Protein AF-A0A9D4J958-F1 (afdb_monomer_lite)

pLDDT: mean 86.78, std 9.75, range [54.97, 98.0]

Organism: Dreissena polymorpha (NCBI:txid45954)

Structure (mmCIF, N/CA/C/O backbone):
data_AF-A0A9D4J958-F1
#
_entry.id   AF-A0A9D4J958-F1
#
loop_
_atom_site.group_PDB
_atom_site.id
_atom_site.type_symbol
_atom_site.label_atom_id
_atom_site.label_alt_id
_atom_site.label_comp_id
_atom_site.label_asym_id
_atom_site.label_entity_id
_atom_site.label_seq_id
_atom_site.pdbx_PDB_ins_code
_atom_site.Cartn_x
_atom_site.Cartn_y
_atom_site.Cartn_z
_atom_site.occupancy
_atom_site.B_iso_or_equiv
_atom_site.auth_seq_id
_atom_site.auth_comp_id
_atom_site.auth_asym_id
_atom_site.auth_atom_id
_atom_site.pdbx_PDB_model_num
ATOM 1 N N . MET A 1 1 ? -14.282 16.845 10.841 1.00 78.31 1 MET A N 1
ATOM 2 C CA . MET A 1 1 ? -14.667 15.423 10.810 1.00 78.31 1 MET A CA 1
ATOM 3 C C . MET A 1 1 ? -15.655 15.195 9.674 1.00 78.31 1 MET A C 1
ATOM 5 O O . MET A 1 1 ? -16.423 16.101 9.373 1.00 78.31 1 MET A O 1
ATOM 9 N N . LEU A 1 2 ? -15.599 14.035 9.018 1.00 83.69 2 LEU A N 1
ATOM 10 C CA . LEU A 1 2 ? -16.570 13.619 8.005 1.00 83.69 2 LEU A CA 1
ATOM 11 C C . LEU A 1 2 ? -17.223 12.325 8.487 1.00 83.69 2 LEU A C 1
ATOM 13 O O . LEU A 1 2 ? -16.515 11.356 8.750 1.00 83.69 2 LEU A O 1
ATOM 17 N N . LEU A 1 3 ? -18.546 12.331 8.585 1.00 79.94 3 LEU A N 1
ATOM 18 C CA . LEU A 1 3 ? -19.368 11.148 8.799 1.00 79.94 3 LEU A CA 1
ATOM 19 C C . LEU A 1 3 ? -20.077 10.833 7.489 1.00 79.94 3 LEU A C 1
ATOM 21 O O . LEU A 1 3 ? -20.600 11.735 6.832 1.00 79.94 3 LEU A O 1
ATOM 25 N N . ILE A 1 4 ? -20.059 9.560 7.115 1.00 82.81 4 ILE A N 1
ATOM 26 C CA . ILE A 1 4 ? -20.717 9.076 5.909 1.00 82.81 4 ILE A CA 1
ATOM 27 C C . ILE A 1 4 ? -21.801 8.107 6.364 1.00 82.81 4 ILE A C 1
ATOM 29 O O . ILE A 1 4 ? -21.485 7.012 6.828 1.00 82.81 4 ILE A O 1
ATOM 33 N N . ASP A 1 5 ? -23.058 8.520 6.233 1.00 81.56 5 ASP A N 1
ATOM 34 C CA . ASP A 1 5 ? -24.224 7.666 6.443 1.00 81.56 5 ASP A CA 1
ATOM 35 C C . ASP A 1 5 ? -24.958 7.476 5.107 1.00 81.56 5 ASP A C 1
ATOM 37 O O . ASP A 1 5 ? -25.853 8.245 4.752 1.00 81.56 5 ASP A O 1
ATOM 41 N N . PRO A 1 6 ? -24.578 6.454 4.328 1.00 78.00 6 PRO A N 1
ATOM 42 C CA . PRO A 1 6 ? -25.190 6.178 3.032 1.00 78.00 6 PRO A CA 1
ATOM 43 C C . PRO A 1 6 ? -26.670 5.762 3.102 1.00 78.00 6 PRO A C 1
ATOM 45 O O . PRO A 1 6 ? -27.285 5.610 2.050 1.00 78.00 6 PRO A O 1
ATOM 48 N N . GLN A 1 7 ? -27.251 5.566 4.294 1.00 78.62 7 GLN A N 1
ATOM 49 C CA . GLN A 1 7 ? -28.687 5.296 4.453 1.00 78.62 7 GLN A CA 1
ATOM 50 C C . GLN A 1 7 ? -29.522 6.578 4.570 1.00 78.62 7 GLN A C 1
ATOM 52 O O . GLN A 1 7 ? -30.748 6.525 4.451 1.00 78.62 7 GLN A O 1
ATOM 57 N N . ARG A 1 8 ? -28.881 7.732 4.785 1.00 77.00 8 ARG A N 1
ATOM 58 C CA . ARG A 1 8 ? -29.547 9.037 4.809 1.00 77.00 8 ARG A CA 1
ATOM 59 C C . ARG A 1 8 ? -29.882 9.515 3.390 1.00 77.00 8 ARG A C 1
ATOM 61 O O . ARG A 1 8 ? -29.246 9.091 2.423 1.00 77.00 8 ARG A O 1
ATOM 68 N N . PRO A 1 9 ? -30.858 10.427 3.229 1.00 74.44 9 PRO A N 1
ATOM 69 C CA . PRO A 1 9 ? -31.112 11.091 1.952 1.00 74.44 9 PRO A CA 1
ATOM 70 C C . PRO A 1 9 ? -29.842 11.731 1.376 1.00 74.44 9 PRO A C 1
ATOM 72 O O . PRO A 1 9 ? -28.996 12.202 2.128 1.00 74.44 9 PRO A O 1
ATOM 75 N N . ALA A 1 10 ? -29.717 11.825 0.046 1.00 70.50 10 ALA A N 1
ATOM 76 C CA . ALA A 1 10 ? -28.487 12.268 -0.635 1.00 70.50 10 ALA A CA 1
ATOM 77 C C . ALA A 1 10 ? -27.895 13.608 -0.135 1.00 70.50 10 ALA A C 1
ATOM 79 O O . ALA A 1 10 ? -26.683 13.806 -0.210 1.00 70.50 10 ALA A O 1
ATOM 80 N N . HIS A 1 11 ? -28.730 14.513 0.388 1.00 71.25 11 HIS A N 1
ATOM 81 C CA . HIS A 1 11 ? -28.313 15.803 0.951 1.00 71.25 11 HIS A CA 1
ATOM 82 C C . HIS A 1 11 ? -27.770 15.718 2.394 1.00 71.25 11 HIS A C 1
ATOM 84 O O . HIS A 1 11 ? -27.155 16.670 2.862 1.00 71.25 11 HIS A O 1
ATOM 90 N N . GLU A 1 12 ? -27.945 14.578 3.066 1.00 69.75 12 GLU A N 1
ATOM 91 C CA . GLU A 1 12 ? -27.517 14.277 4.442 1.00 69.75 12 GLU A CA 1
ATOM 92 C C . GLU A 1 12 ? -26.472 13.148 4.520 1.00 69.75 12 GLU A C 1
ATOM 94 O O . GLU A 1 12 ? -25.897 12.925 5.582 1.00 69.75 12 GLU A O 1
ATOM 99 N N . VAL A 1 13 ? -26.180 12.453 3.407 1.00 72.31 13 VAL A N 1
ATOM 100 C CA . VAL A 1 13 ? -25.224 11.321 3.366 1.00 72.31 13 VAL A CA 1
ATOM 101 C C . VAL A 1 13 ? -23.856 11.687 3.939 1.00 72.31 13 VAL A C 1
ATOM 103 O O . VAL A 1 13 ? -23.199 10.855 4.557 1.00 72.31 13 VAL A O 1
ATOM 106 N N . ASN A 1 14 ? -23.416 12.927 3.722 1.00 76.88 14 ASN A N 1
ATOM 107 C CA . ASN A 1 14 ? -22.132 13.426 4.192 1.00 76.88 14 ASN A CA 1
ATOM 108 C C . ASN A 1 14 ? -22.351 14.536 5.219 1.00 76.88 14 ASN A C 1
ATOM 110 O O . ASN A 1 14 ? -22.531 15.697 4.847 1.00 76.88 14 ASN A O 1
ATOM 114 N N . ALA A 1 15 ? -22.255 14.203 6.502 1.00 75.44 15 ALA A N 1
ATOM 115 C CA . ALA A 1 15 ? -22.226 15.206 7.555 1.00 75.44 15 ALA A CA 1
ATOM 116 C C . ALA A 1 15 ? -20.773 15.630 7.807 1.00 75.44 15 ALA A C 1
ATOM 118 O O . ALA A 1 15 ? -19.921 14.836 8.220 1.00 75.44 15 ALA A O 1
ATOM 119 N N . LYS A 1 16 ? -20.471 16.900 7.527 1.00 82.31 16 LYS A N 1
ATOM 120 C CA . LYS A 1 16 ? -19.208 17.532 7.916 1.00 82.31 16 LYS A CA 1
ATOM 121 C C . LYS A 1 16 ? -19.457 18.384 9.147 1.00 82.31 16 LYS A C 1
ATOM 123 O O . LYS A 1 16 ? -20.356 19.211 9.142 1.00 82.31 16 LYS A O 1
ATOM 128 N N . MET A 1 17 ? -18.611 18.218 10.148 1.00 83.06 17 MET A N 1
ATOM 129 C CA . MET A 1 17 ? -18.633 19.022 11.369 1.00 83.06 17 MET A CA 1
ATOM 130 C C . MET A 1 17 ? -17.217 19.278 11.847 1.00 83.06 17 MET A C 1
ATOM 132 O O . MET A 1 17 ? -16.276 18.583 11.428 1.00 83.06 17 MET A O 1
ATOM 136 N N . LYS A 1 18 ? -17.036 20.270 12.710 1.00 87.00 18 LYS A N 1
ATOM 137 C CA . LYS A 1 18 ? -15.742 20.453 13.360 1.00 87.00 18 LYS A CA 1
ATOM 138 C C . LYS A 1 18 ? -15.522 19.370 14.419 1.00 87.00 18 LYS A C 1
ATOM 140 O O . LYS A 1 18 ? -16.428 18.630 14.781 1.00 87.00 18 LYS A O 1
ATOM 145 N N . ILE A 1 19 ? -14.266 19.181 14.822 1.00 85.56 19 ILE A N 1
ATOM 146 C CA . ILE A 1 19 ? -13.925 18.134 15.797 1.00 85.56 19 ILE A CA 1
ATOM 147 C C . ILE A 1 19 ? -14.417 18.528 17.198 1.00 85.56 19 ILE A C 1
ATOM 149 O O . ILE A 1 19 ? -14.834 17.655 17.943 1.00 85.56 19 ILE A O 1
ATOM 153 N N . ASP A 1 20 ? -14.408 19.813 17.542 1.00 85.62 20 ASP A N 1
ATOM 154 C CA . ASP A 1 20 ? -14.936 20.343 18.807 1.00 85.62 20 ASP A CA 1
ATOM 155 C C . ASP A 1 20 ? -16.464 20.201 18.921 1.00 85.62 20 ASP A C 1
ATOM 157 O O . ASP A 1 20 ? -16.980 20.033 20.022 1.00 85.62 20 ASP A O 1
ATOM 161 N N . GLU A 1 21 ? -17.172 20.150 17.793 1.00 86.25 21 GLU A N 1
ATOM 162 C CA . GLU A 1 21 ? -18.626 19.929 17.681 1.00 86.25 21 GLU A CA 1
ATOM 163 C C . GLU A 1 21 ? -19.032 18.438 17.737 1.00 86.25 21 GLU A C 1
ATOM 165 O O . GLU A 1 21 ? -20.202 18.099 17.610 1.00 86.25 21 GLU A O 1
ATOM 170 N N . ILE A 1 22 ? -18.095 17.504 17.951 1.00 78.69 22 ILE A N 1
ATOM 171 C CA . ILE A 1 22 ? -18.376 16.051 17.945 1.00 78.69 22 ILE A CA 1
ATOM 172 C C . ILE A 1 22 ? -19.454 15.617 18.959 1.00 78.69 22 ILE A C 1
ATOM 174 O O . ILE A 1 22 ? -20.135 14.616 18.759 1.00 78.69 22 ILE A O 1
ATOM 178 N N . HIS A 1 23 ? -19.629 16.385 20.033 1.00 77.38 23 HIS A N 1
ATOM 179 C CA . HIS A 1 23 ? -20.631 16.149 21.069 1.00 77.38 23 HIS A CA 1
ATOM 180 C C . HIS A 1 23 ? -22.069 16.453 20.614 1.00 77.38 23 HIS A C 1
ATOM 182 O O . HIS A 1 23 ? -23.011 16.085 21.309 1.00 77.38 23 HIS A O 1
ATOM 188 N N . GLU A 1 24 ? -22.244 17.115 19.467 1.00 78.56 24 GLU A N 1
ATOM 189 C CA . GLU A 1 24 ? -23.548 17.459 18.890 1.00 78.56 24 GLU A CA 1
ATOM 190 C C . GLU A 1 24 ? -24.146 16.318 18.048 1.00 78.56 24 GLU A C 1
ATOM 192 O O . GLU A 1 24 ? -25.275 16.423 17.570 1.00 78.56 24 GLU A O 1
ATOM 197 N N . ILE A 1 25 ? -23.414 15.213 17.852 1.00 73.81 25 ILE A N 1
ATOM 198 C CA . ILE A 1 25 ? -23.913 14.067 17.086 1.00 73.81 25 ILE A CA 1
ATOM 199 C C . ILE A 1 25 ? -24.970 13.324 17.894 1.00 73.81 25 ILE A C 1
ATOM 201 O O . ILE A 1 25 ? -24.682 12.662 18.894 1.00 73.81 25 ILE A O 1
ATOM 205 N N . GLU A 1 26 ? -26.200 13.372 17.398 1.00 68.44 26 GLU A N 1
ATOM 20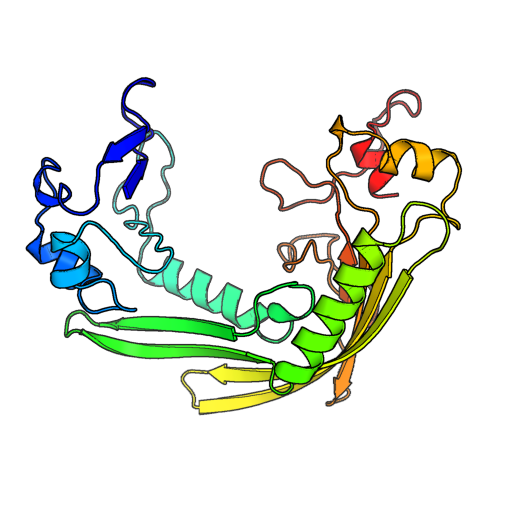6 C CA . GLU A 1 26 ? -27.327 12.664 17.987 1.00 68.44 26 GLU A CA 1
ATOM 207 C C . GLU A 1 26 ? -27.065 11.146 18.031 1.00 68.44 26 GLU A C 1
ATOM 209 O O . GLU A 1 26 ? -26.751 10.514 17.021 1.00 68.44 26 GLU A O 1
ATOM 214 N N . GLY A 1 27 ? -27.163 10.557 19.227 1.00 68.31 27 GLY A N 1
ATOM 215 C CA . GLY A 1 27 ? -26.921 9.129 19.456 1.00 68.31 27 GLY A CA 1
ATOM 216 C C . GLY A 1 27 ? -25.450 8.717 19.613 1.00 68.31 27 GLY A C 1
ATOM 217 O O . GLY A 1 27 ? -25.189 7.529 19.797 1.00 68.31 27 GLY A O 1
ATOM 218 N N . MET A 1 28 ? -24.493 9.652 19.577 1.00 68.56 28 MET A N 1
ATOM 219 C CA . MET A 1 28 ? -23.079 9.362 19.835 1.00 68.56 28 MET A CA 1
ATOM 220 C C . MET A 1 28 ? -22.691 9.765 21.262 1.00 68.56 28 MET A C 1
ATOM 222 O O . MET A 1 28 ? -22.586 10.946 21.585 1.00 68.56 28 MET A O 1
ATOM 226 N N . ASP A 1 29 ? -22.441 8.780 22.128 1.00 71.56 29 ASP A N 1
ATOM 227 C CA . ASP A 1 29 ? -21.905 9.040 23.465 1.00 71.56 29 ASP A CA 1
ATOM 228 C C . ASP A 1 29 ? -20.406 9.368 23.374 1.00 71.56 29 ASP A C 1
ATOM 230 O O . ASP A 1 29 ? -19.574 8.536 23.000 1.00 71.56 29 ASP A O 1
ATOM 234 N N . MET A 1 30 ? -20.038 10.595 23.744 1.00 69.88 30 MET A N 1
ATOM 235 C CA . MET A 1 30 ? -18.643 11.036 23.752 1.00 69.88 30 MET A CA 1
ATOM 236 C C . MET A 1 30 ? -17.745 10.215 24.673 1.00 69.88 30 MET A C 1
ATOM 238 O O . MET A 1 30 ? -16.546 10.108 24.411 1.00 69.88 30 MET A O 1
ATOM 242 N N . SER A 1 31 ? -18.291 9.617 25.729 1.00 69.81 31 SER A N 1
ATOM 243 C CA . SER A 1 31 ? -17.543 8.702 26.585 1.00 69.81 31 SER A CA 1
ATOM 244 C C . SER A 1 31 ? -17.209 7.396 25.858 1.00 69.81 31 SER A C 1
ATOM 246 O O . SER A 1 31 ? -16.088 6.907 25.994 1.00 69.81 31 SER A O 1
ATOM 248 N N . ASP A 1 32 ? -18.102 6.890 25.003 1.00 71.81 32 ASP A N 1
ATOM 249 C CA . ASP A 1 32 ? -17.850 5.721 24.157 1.00 71.81 32 ASP A CA 1
ATOM 250 C C . ASP A 1 32 ? -16.831 6.032 23.059 1.00 71.81 32 ASP A C 1
ATOM 252 O O . ASP A 1 32 ? -15.921 5.235 22.825 1.00 71.81 32 ASP A O 1
ATOM 256 N N . VAL A 1 33 ? -16.922 7.210 22.434 1.00 72.56 33 VAL A N 1
ATOM 257 C CA . VAL A 1 33 ? -15.934 7.681 21.450 1.00 72.56 33 VAL A CA 1
ATOM 258 C C . VAL A 1 33 ? -14.560 7.809 22.102 1.00 72.56 33 VAL A C 1
ATOM 260 O O . VAL A 1 33 ? -13.581 7.249 21.613 1.00 72.56 33 VAL A O 1
ATOM 263 N N . LEU A 1 34 ? -14.464 8.491 23.244 1.00 71.50 34 LEU A N 1
ATOM 264 C CA . LEU A 1 34 ? -13.198 8.643 23.959 1.00 71.50 34 LEU A CA 1
ATOM 265 C C . LEU A 1 34 ? -12.686 7.308 24.520 1.00 71.50 34 LEU A C 1
ATOM 267 O O . LEU A 1 34 ? -11.478 7.097 24.546 1.00 71.50 34 LEU A O 1
ATOM 271 N N . ARG A 1 35 ? -13.556 6.363 24.886 1.00 70.94 35 ARG A N 1
ATOM 272 C CA . ARG A 1 35 ? -13.143 4.995 25.239 1.00 70.94 35 ARG A CA 1
ATOM 273 C C . ARG A 1 35 ? -12.604 4.237 24.021 1.00 70.94 35 ARG A C 1
ATOM 275 O O . ARG A 1 35 ? -11.625 3.502 24.132 1.00 70.94 35 ARG A O 1
ATOM 282 N N . ALA A 1 36 ? -13.229 4.405 22.858 1.00 71.56 36 ALA A N 1
ATOM 283 C CA . ALA A 1 36 ? -12.875 3.690 21.636 1.00 71.56 36 ALA A CA 1
ATOM 284 C C . ALA A 1 36 ? -11.611 4.239 20.962 1.00 71.56 36 ALA A C 1
ATOM 286 O O . ALA A 1 36 ? -10.816 3.455 20.442 1.00 71.56 36 ALA A O 1
ATOM 287 N N . ILE A 1 37 ? -11.409 5.558 20.959 1.00 73.00 37 ILE A N 1
ATOM 288 C CA . ILE A 1 37 ? -10.329 6.227 20.212 1.00 73.00 37 ILE A CA 1
ATOM 289 C C . ILE A 1 37 ? -9.589 7.318 21.001 1.00 73.00 37 ILE A C 1
ATOM 291 O O . ILE A 1 37 ? -8.546 7.782 20.546 1.00 73.00 37 ILE A O 1
ATOM 295 N N . GLY A 1 38 ? -10.071 7.712 22.180 1.00 71.56 38 GLY A N 1
ATOM 296 C CA . GLY A 1 38 ? -9.448 8.747 23.008 1.00 71.56 38 GLY A CA 1
ATOM 297 C C . GLY A 1 38 ? -8.104 8.318 23.603 1.00 71.56 38 GLY A C 1
ATOM 298 O O . GLY A 1 38 ? -7.911 7.177 24.015 1.00 71.56 38 GLY A O 1
ATOM 299 N N . GLY A 1 39 ? -7.148 9.247 23.618 1.00 71.81 39 GLY A N 1
ATOM 300 C CA . GLY A 1 39 ? -5.768 9.026 24.056 1.00 71.81 39 GLY A CA 1
ATOM 301 C C . GLY A 1 39 ? -4.890 8.299 23.032 1.00 71.81 39 GLY A C 1
ATOM 302 O O . GLY A 1 39 ? -3.679 8.200 23.230 1.00 71.81 39 GLY A O 1
ATOM 303 N N . LYS A 1 40 ? -5.456 7.818 21.917 1.00 74.75 40 LYS A N 1
ATOM 304 C CA . LYS A 1 40 ? -4.724 7.019 20.927 1.00 74.75 40 LYS A CA 1
ATOM 305 C C . LYS A 1 40 ? -4.146 7.905 19.842 1.00 74.75 40 LYS A C 1
ATOM 307 O O . LYS A 1 40 ? -4.837 8.751 19.282 1.00 74.75 40 LYS A O 1
ATOM 312 N N . TYR A 1 41 ? -2.869 7.704 19.527 1.00 81.75 41 TYR A N 1
ATOM 313 C CA . TYR A 1 41 ? -2.175 8.407 18.438 1.00 81.75 41 TYR A CA 1
ATOM 314 C C . TYR A 1 41 ? -2.285 9.946 18.497 1.00 81.75 41 TYR A C 1
ATOM 316 O O . TYR A 1 41 ? -2.188 10.615 17.471 1.00 81.75 41 TYR A O 1
ATOM 324 N N . GLY A 1 42 ? -2.482 10.509 19.695 1.00 84.12 42 GLY A N 1
ATOM 325 C CA . GLY A 1 42 ? -2.663 11.948 19.911 1.00 84.12 42 GLY A CA 1
ATOM 326 C C . GLY A 1 42 ? -4.080 12.473 19.652 1.00 84.12 42 GLY A C 1
ATOM 327 O O . GLY A 1 42 ? -4.261 13.686 19.596 1.00 84.12 42 GLY A O 1
ATOM 328 N N . PHE A 1 43 ? -5.074 11.598 19.469 1.00 86.25 43 PHE A N 1
ATOM 329 C CA . PHE A 1 43 ? -6.485 11.977 19.487 1.00 86.25 43 PHE A CA 1
ATOM 330 C C . PHE A 1 43 ? -6.999 11.896 20.925 1.00 86.25 43 PHE A C 1
ATOM 332 O O . PHE A 1 43 ? -7.395 10.837 21.400 1.00 86.25 43 PHE A O 1
ATOM 339 N N . ASP A 1 44 ? -6.936 13.000 21.656 1.00 82.69 44 ASP A N 1
ATOM 340 C CA . ASP A 1 44 ? -7.322 13.092 23.062 1.00 82.69 44 ASP A CA 1
ATOM 341 C C . ASP A 1 44 ? -8.307 14.246 23.302 1.00 82.69 44 ASP A C 1
ATOM 343 O O . ASP A 1 44 ? -8.687 14.973 22.384 1.00 82.69 44 ASP A O 1
ATOM 347 N N . LYS A 1 45 ? -8.761 14.402 24.551 1.00 82.62 45 LYS A N 1
ATOM 348 C CA . LYS A 1 45 ? -9.693 15.471 24.930 1.00 82.62 45 LYS A CA 1
ATOM 349 C C . LYS A 1 45 ? -9.174 16.870 24.529 1.00 82.62 45 LYS A C 1
ATOM 351 O O . LYS A 1 45 ? -9.939 17.598 23.906 1.00 82.62 45 LYS A O 1
ATOM 356 N N . PRO A 1 46 ? -7.894 17.230 24.757 1.00 87.00 46 PRO A N 1
ATOM 357 C CA . PRO A 1 46 ? -7.325 18.469 24.226 1.00 87.00 46 PRO A CA 1
ATOM 358 C C . PRO A 1 46 ? -7.396 18.617 22.700 1.00 87.00 46 PRO A C 1
ATOM 360 O O . PRO A 1 46 ? -7.640 19.723 22.218 1.00 87.00 46 PRO A O 1
ATOM 363 N N . ALA A 1 47 ? -7.161 17.553 21.924 1.00 86.81 47 ALA A N 1
ATOM 364 C CA . ALA A 1 47 ? -7.299 17.596 20.465 1.00 86.81 47 ALA A CA 1
ATOM 365 C C . ALA A 1 47 ? -8.747 17.890 20.041 1.00 86.81 47 ALA A C 1
ATOM 367 O O . ALA A 1 47 ? -8.972 18.658 19.102 1.00 86.81 47 ALA A O 1
ATOM 368 N N . VAL A 1 48 ? -9.717 17.321 20.767 1.00 84.38 48 VAL A N 1
ATOM 369 C CA . VAL A 1 48 ? -11.148 17.577 20.565 1.00 84.38 48 VAL A CA 1
ATOM 370 C C . VAL A 1 48 ? -11.505 19.017 20.915 1.00 84.38 48 VAL A C 1
ATOM 372 O O . VAL A 1 48 ? -12.027 19.726 20.065 1.00 84.38 48 VAL A O 1
ATOM 375 N N . GLU A 1 49 ? -11.153 19.487 22.112 1.00 86.38 49 GLU A N 1
ATOM 376 C CA . GLU A 1 49 ? -11.453 20.850 22.581 1.00 86.38 49 GLU A CA 1
ATOM 377 C C . GLU A 1 49 ? -10.814 21.939 21.706 1.00 86.38 49 GLU A C 1
ATOM 379 O O . GLU A 1 49 ? -11.379 23.014 21.539 1.00 86.38 49 GLU A O 1
ATOM 384 N N . LYS A 1 50 ? -9.641 21.669 21.119 1.00 89.69 50 LYS A N 1
ATOM 385 C CA . LYS A 1 50 ? -8.977 22.581 20.169 1.00 89.69 50 LYS A CA 1
ATOM 386 C C . LYS A 1 50 ? -9.539 22.497 18.748 1.00 89.69 50 LYS A C 1
ATOM 388 O O . LYS A 1 50 ? -9.086 23.247 17.884 1.00 89.69 50 LYS A O 1
ATOM 393 N N . GLY A 1 51 ? -10.424 21.542 18.470 1.00 88.88 51 GLY A N 1
ATOM 394 C CA . GLY A 1 51 ? -10.943 21.281 17.132 1.00 88.88 51 GLY A CA 1
ATOM 395 C C . GLY A 1 51 ? -9.879 20.812 16.128 1.00 88.88 51 GLY A C 1
ATOM 396 O O . GLY A 1 51 ? -10.100 20.906 14.919 1.00 88.88 51 GLY A O 1
ATOM 397 N N . TYR A 1 52 ? -8.718 20.324 16.588 1.00 90.00 52 TYR A N 1
ATOM 398 C CA . TYR A 1 52 ? -7.569 20.021 15.730 1.00 90.00 52 TYR A CA 1
ATOM 399 C C . TYR A 1 52 ? -6.859 18.723 16.119 1.00 90.00 52 TYR A C 1
ATOM 401 O O . TYR A 1 52 ? -6.333 18.577 17.221 1.00 90.00 52 TYR A O 1
ATOM 409 N N . PHE A 1 53 ? -6.744 17.819 15.144 1.00 89.69 53 PHE A N 1
ATOM 410 C CA . PHE A 1 53 ? -5.999 16.569 15.251 1.00 89.69 53 PHE A CA 1
ATOM 411 C C . PHE A 1 53 ? -4.866 16.535 14.221 1.00 89.69 53 PHE A C 1
ATOM 413 O O . PHE A 1 53 ? -5.099 16.656 13.017 1.00 89.69 53 PHE A O 1
ATOM 420 N N . ARG A 1 54 ? -3.623 16.346 14.683 1.00 91.06 54 ARG A N 1
ATOM 421 C CA . ARG A 1 54 ? -2.434 16.281 13.817 1.00 91.06 54 ARG A CA 1
ATOM 422 C C . ARG A 1 54 ? -2.255 14.877 13.233 1.00 91.06 54 ARG A C 1
ATOM 424 O O . ARG A 1 54 ? -1.281 14.187 13.522 1.00 91.06 54 ARG A O 1
ATOM 431 N N . GLY A 1 55 ? -3.192 14.470 12.391 1.00 90.50 55 GLY A N 1
ATOM 432 C CA . GLY A 1 55 ? -3.154 13.173 11.736 1.00 90.50 55 GLY A CA 1
ATOM 433 C C . GLY A 1 55 ? -4.388 12.926 10.885 1.00 90.50 55 GLY A C 1
ATOM 434 O O . GLY A 1 55 ? -5.194 13.818 10.628 1.00 90.50 55 GLY A O 1
ATOM 435 N N . THR A 1 56 ? -4.539 11.685 10.446 1.00 90.56 56 THR A N 1
ATOM 436 C CA . THR A 1 56 ? -5.753 11.212 9.784 1.00 90.56 56 THR A CA 1
ATOM 437 C C . THR A 1 56 ? -6.163 9.919 10.453 1.00 90.56 56 THR A C 1
ATOM 439 O O . THR A 1 56 ? -5.342 9.021 10.620 1.00 90.56 56 THR A O 1
ATOM 442 N N . MET A 1 57 ? -7.423 9.845 10.858 1.00 88.31 57 MET A N 1
ATOM 443 C CA . MET A 1 57 ? -7.992 8.674 11.500 1.00 88.31 57 MET A CA 1
ATOM 444 C C . MET A 1 57 ? -9.254 8.283 10.752 1.00 88.31 57 MET A C 1
ATOM 446 O O . MET A 1 57 ? -10.080 9.135 10.427 1.00 88.31 57 MET A O 1
ATOM 450 N N . PHE A 1 58 ? -9.377 6.988 10.497 1.00 89.19 58 PHE A N 1
ATOM 451 C CA . PHE A 1 58 ? -10.593 6.387 9.989 1.00 89.19 58 PHE A CA 1
ATOM 452 C C . PHE A 1 58 ? -11.166 5.510 11.085 1.00 89.19 58 PHE A C 1
ATOM 454 O O . PHE A 1 58 ? -10.447 4.709 11.683 1.00 89.19 58 PHE A O 1
ATOM 461 N N . TRP A 1 59 ? -12.456 5.673 11.335 1.00 85.06 59 TRP A N 1
ATOM 462 C CA . TRP A 1 59 ? -13.188 4.826 12.250 1.00 85.06 59 TRP A CA 1
ATOM 463 C C . TRP A 1 59 ? -14.295 4.136 11.470 1.00 85.06 59 TRP A C 1
ATOM 465 O O . TRP A 1 59 ? -15.148 4.792 10.877 1.00 85.06 59 TRP A O 1
ATOM 475 N N . PHE A 1 60 ? -14.232 2.810 11.439 1.00 86.94 60 PHE A N 1
ATOM 476 C CA . PHE A 1 60 ? -15.206 1.966 10.765 1.00 86.94 60 PHE A CA 1
ATOM 477 C C . PHE A 1 60 ? -15.918 1.125 11.826 1.00 86.94 60 PHE A C 1
ATOM 479 O O . PHE A 1 60 ? -15.402 0.067 12.196 1.00 86.94 60 PHE A O 1
ATOM 486 N N . PRO A 1 61 ? -17.061 1.592 12.363 1.00 84.94 61 PRO A N 1
ATOM 487 C CA . PRO A 1 61 ? -17.908 0.759 13.204 1.00 84.94 61 PRO A CA 1
ATOM 488 C C . PRO A 1 61 ? -18.251 -0.536 12.465 1.00 84.94 61 PRO A C 1
ATOM 490 O O . PRO A 1 61 ? -18.672 -0.512 11.305 1.00 84.94 61 PRO A O 1
ATOM 493 N N . LEU A 1 62 ? -18.020 -1.673 13.119 1.00 88.31 62 LEU A N 1
ATOM 494 C CA . LEU A 1 62 ? -18.299 -2.970 12.517 1.00 88.31 62 LEU A CA 1
ATOM 495 C C . LEU A 1 62 ? -19.810 -3.147 12.378 1.00 88.31 62 LEU A C 1
ATOM 497 O O . LEU A 1 62 ? -20.574 -2.833 13.289 1.00 88.31 62 LEU A O 1
ATOM 501 N N . ARG A 1 63 ? -20.250 -3.658 11.227 1.00 88.06 63 ARG A N 1
ATOM 502 C CA . ARG A 1 63 ? -21.669 -3.924 10.996 1.00 88.06 63 ARG A CA 1
ATOM 503 C C . ARG A 1 63 ? -22.116 -5.103 11.860 1.00 88.06 63 ARG A C 1
ATOM 505 O O . ARG A 1 63 ? -21.656 -6.215 11.636 1.00 88.06 63 ARG A O 1
ATOM 512 N N . GLU A 1 64 ? -23.046 -4.873 12.781 1.00 87.19 64 GLU A N 1
ATOM 513 C CA . GLU A 1 64 ? -23.596 -5.925 13.655 1.00 87.19 64 GLU A CA 1
ATOM 514 C C . GLU A 1 64 ? -24.851 -6.601 13.083 1.00 87.19 64 GLU A C 1
ATOM 516 O O . GLU A 1 64 ? -25.180 -7.726 13.449 1.00 87.19 64 GLU A O 1
ATOM 521 N N . LYS A 1 65 ? -25.572 -5.913 12.189 1.00 88.00 65 LYS A N 1
ATOM 522 C CA . LYS A 1 65 ? -26.837 -6.369 11.593 1.00 88.00 65 LYS A CA 1
ATOM 523 C C . LYS A 1 65 ? -26.875 -6.038 10.107 1.00 88.00 65 LYS A C 1
ATOM 525 O O . LYS A 1 65 ? -26.275 -5.053 9.684 1.00 88.00 65 LYS A O 1
ATOM 530 N N . ALA A 1 66 ? -27.604 -6.834 9.331 1.00 89.62 66 ALA A N 1
ATOM 531 C CA . ALA A 1 66 ? -27.820 -6.575 7.912 1.00 89.62 66 ALA A CA 1
ATOM 532 C C . ALA A 1 66 ? -28.414 -5.175 7.671 1.00 89.62 66 ALA A C 1
ATOM 534 O O . ALA A 1 66 ? -29.167 -4.643 8.488 1.00 89.62 66 ALA A O 1
ATOM 535 N N . SER A 1 67 ? -28.069 -4.589 6.530 1.00 87.06 67 SER A N 1
ATOM 536 C CA . SER A 1 67 ? -28.549 -3.279 6.091 1.00 87.06 67 SER A CA 1
ATOM 537 C C . SER A 1 67 ? -28.917 -3.320 4.608 1.00 87.06 67 SER A C 1
ATOM 539 O O . SER A 1 67 ? -28.402 -4.189 3.905 1.00 87.06 67 SER A O 1
ATOM 541 N N . PRO A 1 68 ? -29.688 -2.348 4.082 1.00 88.94 68 PRO A N 1
ATOM 542 C CA . PRO A 1 68 ? -29.967 -2.258 2.644 1.00 88.94 68 PRO A CA 1
ATOM 543 C C . PRO A 1 68 ? -28.716 -2.178 1.752 1.00 88.94 68 PRO A C 1
ATOM 545 O O . PRO A 1 68 ? -28.791 -2.428 0.557 1.00 88.94 68 PRO A O 1
ATOM 548 N N . ILE A 1 69 ? -27.564 -1.813 2.325 1.00 86.19 69 ILE A N 1
ATOM 549 C CA . ILE A 1 69 ? -26.288 -1.671 1.610 1.00 86.19 69 ILE A CA 1
ATOM 550 C C . ILE A 1 69 ? -25.558 -3.009 1.501 1.00 86.19 69 ILE A C 1
ATOM 552 O O . ILE A 1 69 ? -24.846 -3.253 0.533 1.00 86.19 69 ILE A O 1
ATOM 556 N N . SER A 1 70 ? -25.671 -3.851 2.527 1.00 88.19 70 SER A N 1
ATOM 557 C CA . SER A 1 70 ? -25.025 -5.159 2.576 1.00 88.19 70 SER A CA 1
ATOM 558 C C . SER A 1 70 ? -25.564 -5.960 3.759 1.00 88.19 70 SER A C 1
ATOM 560 O O . SER A 1 70 ? -25.761 -5.431 4.863 1.00 88.19 70 SER A O 1
ATOM 562 N N . GLU A 1 71 ? -25.774 -7.248 3.502 1.00 91.44 71 GLU A N 1
ATOM 563 C CA . GLU A 1 71 ? -26.222 -8.249 4.472 1.00 91.44 71 GLU A CA 1
ATOM 564 C C . GLU A 1 71 ? -25.069 -8.785 5.339 1.00 91.44 71 GLU A C 1
ATOM 566 O O . GLU A 1 71 ? -25.301 -9.383 6.390 1.00 91.44 71 GLU A O 1
ATOM 571 N N . ASP A 1 72 ? -23.816 -8.523 4.948 1.00 90.25 72 ASP A N 1
ATOM 572 C CA . ASP A 1 72 ? -22.629 -9.012 5.646 1.00 90.25 72 ASP A CA 1
ATOM 573 C C . ASP A 1 72 ? -22.387 -8.263 6.957 1.00 90.25 72 ASP A C 1
ATOM 575 O O . ASP A 1 72 ? -21.985 -7.098 6.962 1.00 90.25 72 ASP A O 1
ATOM 579 N N . PHE A 1 73 ? -22.547 -8.945 8.085 1.00 90.50 73 PHE A N 1
ATOM 580 C CA . PHE A 1 73 ? -22.086 -8.463 9.389 1.00 90.50 73 PHE A CA 1
ATOM 581 C C . PHE A 1 73 ? -20.640 -8.906 9.670 1.00 90.50 73 PHE A C 1
ATOM 583 O O . PHE A 1 73 ? -20.152 -9.877 9.081 1.00 90.50 73 PHE A O 1
ATOM 590 N N . TYR A 1 74 ? -19.949 -8.197 10.561 1.00 91.31 74 TYR A N 1
ATOM 591 C CA . TYR A 1 74 ? -18.569 -8.465 10.966 1.00 91.31 74 TYR A CA 1
ATOM 592 C C . TYR A 1 74 ? -18.516 -8.949 12.410 1.00 91.31 74 TYR A C 1
ATOM 594 O O . TYR A 1 74 ? -18.795 -8.196 13.337 1.00 91.31 74 TYR A O 1
ATOM 602 N N . ASP A 1 75 ? -18.108 -10.202 12.588 1.00 90.50 75 ASP A N 1
ATOM 603 C CA . ASP A 1 75 ? -17.744 -10.752 13.888 1.00 90.50 75 ASP A CA 1
ATOM 604 C C . ASP A 1 75 ? -16.221 -10.703 14.101 1.00 90.50 75 ASP A C 1
ATOM 606 O O . ASP A 1 75 ? -15.441 -10.350 13.206 1.00 90.50 75 ASP A O 1
ATOM 610 N N . VAL A 1 76 ? -15.790 -11.074 15.309 1.00 90.44 76 VAL A N 1
ATOM 611 C CA . VAL A 1 76 ? -14.367 -11.142 15.672 1.00 90.44 76 VAL A CA 1
ATOM 612 C C . VAL A 1 76 ? -13.596 -12.051 14.710 1.00 90.44 76 VAL A C 1
ATOM 614 O O . VAL A 1 76 ? -12.510 -11.686 14.269 1.00 90.44 76 VAL A O 1
ATOM 617 N N . GLY A 1 77 ? -14.175 -13.188 14.313 1.00 93.12 77 GLY A N 1
ATOM 618 C CA . GLY A 1 77 ? -13.530 -14.146 13.418 1.00 93.12 77 GLY A CA 1
ATOM 619 C C . GLY A 1 77 ? -13.280 -13.589 12.013 1.00 93.12 77 GLY A C 1
ATOM 620 O O . GLY A 1 77 ? -12.223 -13.829 11.432 1.00 93.12 77 GLY A O 1
ATOM 621 N N . LYS A 1 78 ? -14.209 -12.807 11.450 1.00 93.19 78 LYS A N 1
ATOM 622 C CA . LYS A 1 78 ? -14.029 -12.120 10.161 1.00 93.19 78 LYS A CA 1
ATOM 623 C C . LYS A 1 78 ? -12.929 -11.063 10.239 1.00 93.19 78 LYS A C 1
ATOM 625 O O . LYS A 1 78 ? -12.122 -10.970 9.316 1.00 93.19 78 LYS A O 1
ATOM 630 N N . VAL A 1 79 ? -12.854 -10.301 11.331 1.00 93.25 79 VAL A N 1
ATOM 631 C CA . VAL A 1 79 ? -11.771 -9.322 11.536 1.00 93.25 79 VAL A CA 1
ATOM 632 C C . VAL A 1 79 ? -10.419 -10.023 11.689 1.00 93.25 79 VAL A C 1
ATOM 634 O O . VAL A 1 79 ? -9.440 -9.612 11.072 1.00 93.25 79 VAL A O 1
ATOM 637 N N . GLU A 1 80 ? -10.362 -11.129 12.430 1.00 92.88 80 GLU A N 1
ATOM 638 C CA . GLU A 1 80 ? -9.143 -11.933 12.570 1.00 92.88 80 GLU A CA 1
ATOM 639 C C . GLU A 1 80 ? -8.695 -12.540 11.234 1.00 92.88 80 GLU A C 1
ATOM 641 O O . GLU A 1 80 ? -7.500 -12.554 10.936 1.00 92.88 80 GLU A O 1
ATOM 646 N N . LYS A 1 81 ? -9.634 -12.950 10.371 1.00 93.19 81 LYS A N 1
ATOM 647 C CA . LYS A 1 81 ? -9.320 -13.349 8.989 1.00 93.19 81 LYS A CA 1
ATOM 648 C C . LYS A 1 81 ? -8.712 -12.201 8.187 1.00 93.19 81 LYS A C 1
ATOM 650 O O . LYS A 1 81 ? -7.702 -12.421 7.528 1.00 93.19 81 LYS A O 1
ATOM 655 N N . LEU A 1 82 ? -9.260 -10.983 8.275 1.00 92.88 82 LEU A N 1
ATOM 656 C CA . LEU A 1 82 ? -8.669 -9.806 7.619 1.00 92.88 82 LEU A CA 1
ATOM 657 C C . LEU A 1 82 ? -7.241 -9.536 8.111 1.00 92.88 82 LEU A C 1
ATOM 659 O O . LEU A 1 82 ? -6.352 -9.249 7.309 1.00 92.88 82 LEU A O 1
ATOM 663 N N . PHE A 1 83 ? -7.003 -9.666 9.418 1.00 93.81 83 PHE A N 1
ATOM 664 C CA . PHE A 1 83 ? -5.670 -9.524 10.003 1.00 93.81 83 PHE A CA 1
ATOM 665 C C . PHE A 1 83 ? -4.715 -10.604 9.489 1.00 93.81 83 PHE A C 1
ATOM 667 O O . PHE A 1 83 ? -3.570 -10.296 9.152 1.00 93.81 83 PHE A O 1
ATOM 674 N N . GLY A 1 84 ? -5.189 -11.846 9.372 1.00 92.31 84 GLY A N 1
ATOM 675 C CA . GLY A 1 84 ? -4.444 -12.954 8.779 1.00 92.31 84 GLY A CA 1
ATOM 676 C C . GLY A 1 84 ? -4.086 -12.697 7.316 1.00 92.31 84 GLY A C 1
ATOM 677 O O . GLY A 1 84 ? -2.922 -12.830 6.943 1.00 92.31 84 GLY A O 1
ATOM 678 N N . SER A 1 85 ? -5.048 -12.250 6.503 1.00 90.75 85 SER A N 1
ATOM 679 C CA . SER A 1 85 ? -4.817 -11.885 5.100 1.00 90.75 85 SER A CA 1
ATOM 680 C C . SER A 1 85 ? -3.766 -10.783 4.971 1.00 90.75 85 SER A C 1
ATOM 682 O O . SER A 1 85 ? -2.807 -10.950 4.221 1.00 90.75 85 SER A O 1
ATOM 684 N N . LEU A 1 86 ? -3.872 -9.703 5.754 1.00 91.50 86 LEU A N 1
ATOM 685 C CA . LEU A 1 86 ? -2.875 -8.628 5.758 1.00 91.50 86 LEU A CA 1
ATOM 686 C C . LEU A 1 86 ? -1.488 -9.133 6.187 1.00 91.50 86 LEU A C 1
ATOM 688 O O . LEU A 1 86 ? -0.480 -8.793 5.570 1.00 91.50 86 LEU A O 1
ATOM 692 N N . SER A 1 87 ? -1.442 -9.979 7.217 1.00 91.88 87 SER A N 1
ATOM 693 C CA . SER A 1 87 ? -0.202 -10.576 7.723 1.00 91.88 87 SER A CA 1
ATOM 694 C C . SER A 1 87 ? 0.427 -11.559 6.738 1.00 91.88 87 SER A C 1
ATOM 696 O O . SER A 1 87 ? 1.633 -11.756 6.768 1.00 91.88 87 SER A O 1
ATOM 698 N N . SER A 1 88 ? -0.346 -12.162 5.834 1.00 89.81 88 SER A N 1
ATOM 699 C CA . SER A 1 88 ? 0.204 -13.039 4.794 1.00 89.81 88 SER A CA 1
ATOM 700 C C . SER A 1 88 ? 0.958 -12.277 3.693 1.00 89.81 88 SER A C 1
ATOM 702 O O . SER A 1 88 ? 1.814 -12.856 3.025 1.00 89.81 88 SER A O 1
ATOM 704 N N . GLU A 1 89 ? 0.693 -10.974 3.539 1.00 89.69 89 GLU A N 1
ATOM 705 C CA . GLU A 1 89 ? 1.358 -10.085 2.571 1.00 89.69 89 GLU A CA 1
ATOM 706 C C . GLU A 1 89 ? 2.455 -9.209 3.203 1.00 89.69 89 GLU A C 1
ATOM 708 O O . GLU A 1 89 ? 3.098 -8.410 2.517 1.00 89.69 89 GLU A O 1
ATOM 713 N N . SER A 1 90 ? 2.692 -9.327 4.514 1.00 90.75 90 SER A N 1
ATOM 714 C CA . SER A 1 90 ? 3.551 -8.411 5.278 1.00 90.75 90 SER A CA 1
ATOM 715 C C . SER A 1 90 ? 4.971 -8.284 4.726 1.00 90.75 90 SER A C 1
ATOM 717 O O . SER A 1 90 ? 5.546 -7.196 4.747 1.00 90.75 90 SER A O 1
ATOM 719 N N . SER A 1 91 ? 5.510 -9.368 4.169 1.00 90.31 91 SER A N 1
ATOM 720 C CA . SER A 1 91 ? 6.879 -9.422 3.642 1.00 90.31 91 SER A CA 1
ATOM 721 C C . SER A 1 91 ? 7.123 -8.549 2.411 1.00 90.31 91 SER A C 1
ATOM 723 O O . SER A 1 91 ? 8.273 -8.223 2.112 1.00 90.31 91 SER A O 1
ATOM 725 N N . SER A 1 92 ? 6.060 -8.145 1.709 1.00 92.62 92 SER A N 1
ATOM 726 C CA . SER A 1 92 ? 6.148 -7.411 0.443 1.00 92.62 92 SER A CA 1
ATOM 727 C C . SER A 1 92 ? 5.299 -6.135 0.393 1.00 92.62 92 SER A C 1
ATOM 729 O O . SER A 1 92 ? 5.526 -5.284 -0.469 1.00 92.62 92 SER A O 1
ATOM 731 N N . ILE A 1 93 ? 4.379 -5.933 1.344 1.00 94.31 93 ILE A N 1
ATOM 732 C CA . ILE A 1 93 ? 3.383 -4.848 1.316 1.00 94.31 93 ILE A CA 1
ATOM 733 C C . ILE A 1 93 ? 3.969 -3.428 1.222 1.00 94.31 93 ILE A C 1
ATOM 735 O O . ILE A 1 93 ? 3.327 -2.532 0.681 1.00 94.31 93 ILE A O 1
ATOM 739 N N . LEU A 1 94 ? 5.187 -3.201 1.730 1.00 96.69 94 LEU A N 1
ATOM 740 C CA . LEU A 1 94 ? 5.837 -1.882 1.724 1.00 96.69 94 LEU A CA 1
ATOM 741 C C . LEU A 1 94 ? 6.730 -1.619 0.499 1.00 96.69 94 LEU A C 1
ATOM 743 O O . LEU A 1 94 ? 7.163 -0.477 0.316 1.00 96.69 94 LEU A O 1
ATOM 747 N N . ILE A 1 95 ? 7.015 -2.636 -0.325 1.00 96.50 95 ILE A N 1
ATOM 748 C CA . ILE A 1 95 ? 8.063 -2.594 -1.363 1.00 96.50 95 ILE A CA 1
ATOM 749 C C . ILE A 1 95 ? 7.825 -1.456 -2.364 1.00 96.50 95 ILE A C 1
ATOM 751 O O . ILE A 1 95 ? 8.709 -0.624 -2.590 1.00 96.50 95 ILE A O 1
ATOM 755 N N . PHE A 1 96 ? 6.622 -1.391 -2.940 1.00 96.44 96 PHE A N 1
ATOM 756 C CA . PHE A 1 96 ? 6.298 -0.448 -4.018 1.00 96.44 96 PHE A CA 1
ATOM 757 C C . PHE A 1 96 ? 5.585 0.824 -3.551 1.00 96.44 96 PHE A C 1
ATOM 759 O O . PHE A 1 96 ? 5.387 1.752 -4.346 1.00 96.44 96 PHE A O 1
ATOM 766 N N . LEU A 1 97 ? 5.255 0.911 -2.260 1.00 94.88 97 LEU A N 1
ATOM 767 C CA . LEU A 1 97 ? 4.714 2.126 -1.664 1.00 94.88 97 LEU A CA 1
ATOM 768 C C . LEU A 1 97 ? 5.748 3.248 -1.730 1.00 94.88 97 LEU A C 1
ATOM 770 O O . LEU A 1 97 ? 6.952 3.024 -1.663 1.00 94.88 97 LEU A O 1
ATOM 774 N N . LYS A 1 98 ? 5.287 4.485 -1.890 1.00 89.69 98 LYS A N 1
ATOM 775 C CA . LYS A 1 98 ? 6.177 5.617 -2.182 1.00 89.69 98 LYS A CA 1
ATOM 776 C C . LYS A 1 98 ? 6.484 6.496 -0.974 1.00 89.69 98 LYS A C 1
ATOM 778 O O . LYS A 1 98 ? 7.503 7.177 -0.958 1.00 89.69 98 LYS A O 1
ATOM 783 N N . SER A 1 99 ? 5.638 6.452 0.048 1.00 91.69 99 SER A N 1
ATOM 784 C CA . SER A 1 99 ? 5.775 7.297 1.243 1.00 91.69 99 SER A CA 1
ATOM 785 C C . SER A 1 99 ? 5.708 6.498 2.538 1.00 91.69 99 SER A C 1
ATOM 787 O O . SER A 1 99 ? 6.354 6.869 3.513 1.00 91.69 99 SER A O 1
ATOM 789 N N . LEU A 1 100 ? 4.980 5.378 2.548 1.00 94.44 100 LEU A N 1
ATOM 790 C CA . LEU A 1 100 ? 4.887 4.513 3.718 1.00 94.44 100 LEU A CA 1
ATOM 791 C C . LEU A 1 100 ? 6.189 3.729 3.921 1.00 94.44 100 LEU A C 1
ATOM 793 O O . LEU A 1 100 ? 6.811 3.245 2.971 1.00 94.44 100 LEU A O 1
ATOM 797 N N . VAL A 1 101 ? 6.606 3.659 5.183 1.00 96.06 101 VAL A N 1
ATOM 798 C CA . VAL A 1 101 ? 7.857 3.026 5.637 1.00 96.06 101 VAL A CA 1
ATOM 799 C C . VAL A 1 101 ? 7.639 2.081 6.816 1.00 96.06 101 VAL A C 1
ATOM 801 O O . VAL A 1 101 ? 8.508 1.267 7.117 1.00 96.06 101 VAL A O 1
ATOM 804 N N . ARG A 1 102 ? 6.481 2.180 7.478 1.00 96.25 102 ARG A N 1
ATOM 805 C CA . ARG A 1 102 ? 6.087 1.363 8.624 1.00 96.25 102 ARG A CA 1
ATOM 806 C C . ARG A 1 102 ? 4.584 1.096 8.568 1.00 96.25 102 ARG A C 1
ATOM 808 O O . ARG A 1 102 ? 3.825 1.975 8.162 1.00 96.25 102 ARG A O 1
ATOM 815 N N . LEU A 1 103 ? 4.182 -0.097 8.988 1.00 95.75 103 LEU A N 1
ATOM 816 C CA . LEU A 1 103 ? 2.799 -0.552 9.121 1.00 95.75 103 LEU A CA 1
ATOM 817 C C . LEU A 1 103 ? 2.681 -1.323 10.434 1.00 95.75 103 LEU A C 1
ATOM 819 O O . LEU A 1 103 ? 3.422 -2.280 10.649 1.00 95.75 103 LEU A O 1
ATOM 823 N N . HIS A 1 104 ? 1.774 -0.904 11.311 1.00 94.44 104 HIS A N 1
ATOM 824 C CA . HIS A 1 104 ? 1.524 -1.564 12.590 1.00 94.44 104 HIS A CA 1
ATOM 825 C C . HIS A 1 104 ? 0.063 -2.014 12.646 1.00 94.44 104 HIS A C 1
ATOM 827 O O . HIS A 1 104 ? -0.835 -1.239 12.320 1.00 94.44 104 HIS A O 1
ATOM 833 N N . LEU A 1 105 ? -0.157 -3.244 13.094 1.00 94.56 105 LEU A N 1
ATOM 834 C CA . LEU A 1 105 ? -1.461 -3.831 13.348 1.00 94.56 105 LEU A CA 1
ATOM 835 C C . LEU A 1 105 ? -1.539 -4.225 14.820 1.00 94.56 105 LEU A C 1
ATOM 837 O O . LEU A 1 105 ? -0.713 -4.997 15.315 1.00 94.56 105 LEU A O 1
ATOM 841 N N . LEU A 1 106 ? -2.538 -3.682 15.505 1.00 90.69 106 LEU A N 1
ATOM 842 C CA . LEU A 1 106 ? -2.763 -3.882 16.930 1.00 90.69 106 LEU A CA 1
ATOM 843 C C . LEU A 1 106 ? -4.196 -4.368 17.150 1.00 90.69 106 LEU A C 1
ATOM 845 O O . LEU A 1 106 ? -5.110 -3.996 16.412 1.00 90.69 106 LEU A O 1
ATOM 849 N N . LYS A 1 107 ? -4.383 -5.166 18.196 1.00 89.44 107 LYS A N 1
ATOM 850 C CA . LYS A 1 107 ? -5.680 -5.549 18.751 1.00 89.44 107 LYS A CA 1
ATOM 851 C C . LYS A 1 107 ? -5.790 -4.910 20.128 1.00 89.44 107 LYS A C 1
ATOM 853 O O . LYS A 1 107 ? -4.802 -4.816 20.844 1.00 89.44 107 LYS A O 1
ATOM 858 N N . MET A 1 108 ? -6.974 -4.442 20.501 1.00 85.88 108 MET A N 1
ATOM 859 C CA . MET A 1 108 ? -7.194 -3.868 21.826 1.00 85.88 108 MET A CA 1
ATOM 860 C C . MET A 1 108 ? -8.282 -4.643 22.555 1.00 85.88 108 MET A C 1
ATOM 862 O O . MET A 1 108 ? -9.325 -4.945 21.975 1.00 85.88 108 MET A O 1
ATOM 866 N N . SER A 1 109 ? -8.035 -4.965 23.823 1.00 82.81 109 SER A N 1
ATOM 867 C CA . SER A 1 109 ? -9.038 -5.572 24.695 1.00 82.81 109 SER A CA 1
ATOM 868 C C . SER A 1 109 ? -10.012 -4.526 25.248 1.00 82.81 109 SER A C 1
ATOM 870 O O . SER A 1 109 ? -9.729 -3.329 25.280 1.00 82.81 109 SER A O 1
ATOM 872 N N . LEU A 1 110 ? -11.146 -4.984 25.783 1.00 78.19 110 LEU A N 1
ATOM 873 C CA . LEU A 1 110 ? -12.106 -4.118 26.483 1.00 78.19 110 LEU A CA 1
ATOM 874 C C . LEU A 1 110 ? -11.515 -3.449 27.735 1.00 78.19 110 LEU A C 1
ATOM 876 O O . LEU A 1 110 ? -11.985 -2.392 28.143 1.00 78.19 110 LEU A O 1
ATOM 880 N N . SER A 1 111 ? -10.473 -4.039 28.328 1.00 78.62 111 SER A N 1
ATOM 881 C CA . SER A 1 111 ? -9.734 -3.450 29.450 1.00 78.62 111 SER A CA 1
ATOM 882 C C . SER A 1 111 ? -8.745 -2.358 29.021 1.00 78.62 111 SER A C 1
ATOM 884 O O . SER A 1 111 ? -8.042 -1.821 29.871 1.00 78.62 111 SER A O 1
ATOM 886 N N . GLY A 1 112 ? -8.661 -2.049 27.722 1.00 76.25 112 GLY A N 1
ATOM 887 C CA . GLY A 1 112 ? -7.747 -1.052 27.164 1.00 76.25 112 GLY A CA 1
ATOM 888 C C . GLY A 1 112 ? -6.324 -1.560 26.928 1.00 76.25 112 GLY A C 1
ATOM 889 O O . GLY A 1 112 ? -5.454 -0.768 26.575 1.00 76.25 112 GLY A O 1
ATOM 890 N N . ASN A 1 113 ? -6.066 -2.862 27.093 1.00 82.19 113 ASN A N 1
ATOM 891 C CA . ASN A 1 113 ? -4.739 -3.420 26.844 1.00 82.19 113 ASN A CA 1
ATOM 892 C C . ASN A 1 113 ? -4.501 -3.550 25.339 1.00 82.19 113 A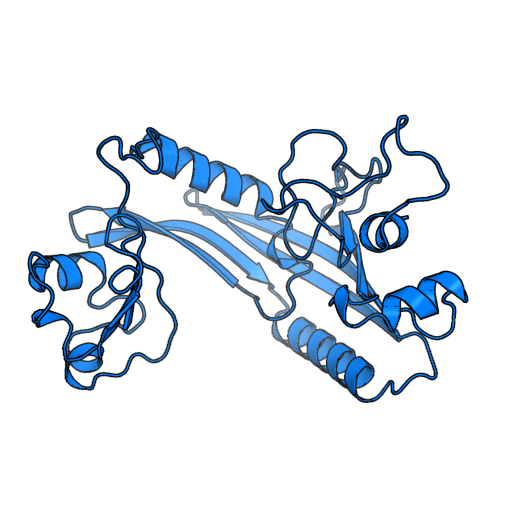SN A C 1
ATOM 894 O O . ASN A 1 113 ? -5.323 -4.125 24.622 1.00 82.19 113 ASN A O 1
ATOM 898 N N . GLU A 1 114 ? -3.359 -3.045 24.880 1.00 85.56 114 GLU A N 1
ATOM 899 C CA . GLU A 1 114 ? -2.907 -3.190 23.500 1.00 85.56 114 GLU A CA 1
ATOM 900 C C . GLU A 1 114 ? -2.113 -4.482 23.324 1.00 85.56 114 GLU A C 1
ATOM 902 O O . GLU A 1 114 ? -1.108 -4.724 23.990 1.00 85.56 114 GLU A O 1
ATOM 907 N N . GLU A 1 115 ? -2.559 -5.299 22.382 1.00 88.62 115 GLU A N 1
ATOM 908 C CA . GLU A 1 115 ? -1.883 -6.493 21.914 1.00 88.62 115 GLU A CA 1
ATOM 909 C C . GLU A 1 115 ? -1.311 -6.233 20.519 1.00 88.62 115 GLU A C 1
ATOM 911 O O . GLU A 1 115 ? -1.995 -5.793 19.590 1.00 88.62 115 GLU A O 1
ATOM 916 N N . HIS A 1 116 ? -0.026 -6.519 20.361 1.00 89.94 116 HIS A N 1
ATOM 917 C CA . HIS A 1 116 ? 0.652 -6.399 19.084 1.00 89.94 116 HIS A CA 1
ATOM 918 C C . HIS A 1 116 ? 0.374 -7.616 18.197 1.00 89.94 116 HIS A C 1
ATOM 920 O O . HIS A 1 116 ? 0.712 -8.735 18.573 1.00 89.94 116 HIS A O 1
ATOM 926 N N . VAL A 1 117 ? -0.156 -7.391 16.991 1.00 93.50 117 VAL A N 1
ATOM 927 C CA . VAL A 1 117 ? -0.411 -8.462 16.012 1.00 93.50 117 VAL A CA 1
ATOM 928 C C . VAL A 1 117 ? 0.731 -8.551 15.000 1.00 93.50 117 VAL A C 1
ATOM 930 O O . VAL A 1 117 ? 1.325 -9.617 14.820 1.00 93.50 117 VAL A O 1
ATOM 933 N N . LEU A 1 118 ? 1.056 -7.426 14.358 1.00 95.50 118 LEU A N 1
ATOM 934 C CA . LEU A 1 118 ? 2.055 -7.345 13.293 1.00 95.50 118 LEU A CA 1
ATOM 935 C C . LEU A 1 118 ? 2.711 -5.961 13.262 1.00 95.50 118 LEU A C 1
ATOM 937 O O . LEU A 1 118 ? 2.033 -4.935 13.315 1.00 95.50 118 LEU A O 1
ATOM 941 N N . ARG A 1 119 ? 4.024 -5.927 13.053 1.00 95.94 119 ARG A N 1
ATOM 942 C CA . ARG A 1 119 ? 4.781 -4.723 12.716 1.00 95.94 119 ARG A CA 1
ATOM 943 C C . ARG A 1 119 ? 5.665 -5.009 11.520 1.00 95.94 119 ARG A C 1
ATOM 945 O O . ARG A 1 119 ? 6.502 -5.903 11.555 1.00 95.94 119 ARG A O 1
ATOM 952 N N . VAL A 1 120 ? 5.508 -4.197 10.485 1.00 97.12 120 VAL A N 1
ATOM 953 C CA . VAL A 1 120 ? 6.336 -4.217 9.281 1.00 97.12 120 VAL A CA 1
ATOM 954 C C . VAL A 1 120 ? 7.041 -2.878 9.169 1.00 97.12 120 VAL A C 1
ATOM 956 O O . VAL A 1 120 ? 6.406 -1.830 9.285 1.00 97.12 120 VAL A O 1
ATOM 959 N N . GLN A 1 121 ? 8.349 -2.891 8.947 1.00 97.31 121 GLN A N 1
ATOM 960 C CA . GLN A 1 121 ? 9.140 -1.675 8.806 1.00 97.31 121 GLN A CA 1
ATOM 961 C C . GLN A 1 121 ? 10.271 -1.841 7.799 1.00 97.31 121 GLN A C 1
ATOM 963 O O . GLN A 1 121 ? 10.866 -2.909 7.679 1.00 97.31 121 GLN A O 1
ATOM 968 N N . ILE A 1 122 ? 10.601 -0.757 7.109 1.00 98.00 122 ILE A N 1
ATOM 969 C CA . ILE A 1 122 ? 11.801 -0.673 6.279 1.00 98.00 122 ILE A CA 1
ATOM 970 C C . ILE A 1 122 ? 12.989 -0.367 7.195 1.00 98.00 122 ILE A C 1
ATOM 972 O O . ILE A 1 122 ? 13.057 0.705 7.790 1.00 98.00 122 ILE A O 1
ATOM 976 N N . GLN A 1 123 ? 13.940 -1.292 7.313 1.00 97.25 123 GLN A N 1
ATOM 977 C CA . GLN A 1 123 ? 15.086 -1.144 8.213 1.00 97.25 123 GLN A CA 1
ATOM 978 C C . GLN A 1 123 ? 16.060 -0.053 7.741 1.00 97.25 123 GLN A C 1
ATOM 980 O O . GLN A 1 123 ? 16.555 0.725 8.553 1.00 97.25 123 GLN A O 1
ATOM 985 N N . ASN A 1 124 ? 16.304 0.057 6.432 1.00 96.88 124 ASN A N 1
ATOM 986 C CA . ASN A 1 124 ? 17.138 1.101 5.828 1.00 96.88 124 ASN A CA 1
ATOM 987 C C . ASN A 1 124 ? 16.316 2.324 5.369 1.00 96.88 124 ASN A C 1
ATOM 989 O O . ASN A 1 124 ? 16.514 2.870 4.286 1.00 96.88 124 ASN A O 1
ATOM 993 N N . GLU A 1 125 ? 15.380 2.776 6.208 1.00 96.00 125 GLU A N 1
ATOM 994 C CA . GLU A 1 125 ? 14.398 3.823 5.889 1.00 96.00 125 GLU A CA 1
ATOM 995 C C . GLU A 1 125 ? 14.998 5.109 5.301 1.00 96.00 125 GLU A C 1
ATOM 997 O O . GLU A 1 125 ? 14.499 5.602 4.292 1.00 96.00 125 GLU A O 1
ATOM 1002 N N . LYS A 1 126 ? 16.061 5.655 5.907 1.00 95.81 126 LYS A N 1
ATOM 1003 C CA . LYS A 1 126 ? 16.666 6.934 5.480 1.00 95.81 126 LYS A CA 1
ATOM 1004 C C . LYS A 1 126 ? 17.225 6.868 4.058 1.00 95.81 126 LYS A C 1
ATOM 1006 O O . LYS A 1 126 ? 17.072 7.811 3.280 1.00 95.81 126 LYS A O 1
ATOM 1011 N N . GLU A 1 127 ? 17.854 5.747 3.721 1.00 96.12 127 GLU A N 1
ATOM 1012 C CA . GLU A 1 127 ? 18.381 5.489 2.383 1.00 96.12 127 GLU A CA 1
ATOM 1013 C C . GLU A 1 127 ? 17.227 5.389 1.384 1.00 96.12 127 GLU A C 1
ATOM 1015 O O . GLU A 1 127 ? 17.203 6.107 0.388 1.00 96.12 127 GLU A O 1
ATOM 1020 N N . ILE A 1 128 ? 16.211 4.581 1.702 1.00 96.06 128 ILE A N 1
ATOM 1021 C CA . ILE A 1 128 ? 15.029 4.401 0.855 1.00 96.06 128 ILE A CA 1
ATOM 1022 C C . ILE A 1 128 ? 14.268 5.712 0.638 1.00 96.06 128 ILE A C 1
ATOM 1024 O O . ILE A 1 128 ? 13.826 5.988 -0.477 1.00 96.06 128 ILE A O 1
ATOM 1028 N N . GLN A 1 129 ? 14.122 6.547 1.666 1.00 94.94 129 GLN A N 1
ATOM 1029 C CA . GLN A 1 129 ? 13.505 7.868 1.540 1.00 94.94 129 GLN A CA 1
ATOM 1030 C C . GLN A 1 129 ? 14.313 8.775 0.610 1.00 94.94 129 GLN A C 1
ATOM 1032 O O . GLN A 1 129 ? 13.724 9.398 -0.271 1.00 94.94 129 GLN A O 1
ATOM 1037 N N . THR A 1 130 ? 15.642 8.795 0.746 1.00 95.00 130 THR A N 1
ATOM 1038 C CA . THR A 1 130 ? 16.533 9.554 -0.148 1.00 95.00 130 THR A CA 1
ATOM 1039 C C . THR A 1 130 ? 16.397 9.088 -1.598 1.00 95.00 130 THR A C 1
ATOM 1041 O O . THR A 1 130 ? 16.203 9.910 -2.492 1.00 95.00 130 THR A O 1
ATOM 1044 N N . GLN A 1 131 ? 16.416 7.773 -1.838 1.00 94.19 131 GLN A N 1
ATOM 1045 C CA . GLN A 1 131 ? 16.269 7.195 -3.179 1.00 94.19 131 GLN A CA 1
ATOM 1046 C C . GLN A 1 131 ? 14.900 7.516 -3.792 1.00 94.19 131 GLN A C 1
ATOM 1048 O O . GLN A 1 131 ? 14.814 7.966 -4.934 1.00 94.19 131 GLN A O 1
ATOM 1053 N N . ARG A 1 132 ? 13.817 7.378 -3.013 1.00 93.00 132 ARG A N 1
ATOM 1054 C CA . ARG A 1 132 ? 12.459 7.755 -3.440 1.00 93.00 132 ARG A CA 1
ATOM 1055 C C . ARG A 1 132 ? 12.380 9.244 -3.786 1.00 93.00 132 ARG A C 1
ATOM 1057 O O . ARG A 1 132 ? 11.838 9.588 -4.831 1.00 93.00 132 ARG A O 1
ATOM 1064 N N . GLN A 1 133 ? 12.925 10.124 -2.947 1.00 92.38 133 GLN A N 1
ATOM 1065 C CA . GLN A 1 133 ? 12.937 11.572 -3.188 1.00 92.38 133 GLN A CA 1
ATOM 1066 C C . GLN A 1 133 ? 13.744 11.948 -4.432 1.00 92.38 133 GLN A C 1
ATOM 1068 O O . GLN A 1 133 ? 13.275 12.759 -5.227 1.00 92.38 133 GLN A O 1
ATOM 1073 N N . SER A 1 134 ? 14.918 11.341 -4.623 1.00 91.56 134 SER A N 1
ATOM 1074 C CA . SER A 1 134 ? 15.739 11.533 -5.820 1.00 91.56 134 SER A CA 1
ATOM 1075 C C . SER A 1 134 ? 14.974 11.114 -7.075 1.00 91.56 134 SER A C 1
ATOM 1077 O O . SER A 1 134 ? 14.830 11.922 -7.991 1.00 91.56 134 SER A O 1
ATOM 1079 N N . PHE A 1 135 ? 14.363 9.924 -7.064 1.00 90.56 135 PHE A N 1
ATOM 1080 C CA . PHE A 1 135 ? 13.528 9.450 -8.166 1.00 90.56 135 PHE A CA 1
ATOM 1081 C C . PHE A 1 135 ? 12.372 10.415 -8.459 1.00 90.56 135 PHE A C 1
ATOM 1083 O O . PHE A 1 135 ? 12.216 10.849 -9.594 1.00 90.56 135 PHE A O 1
ATOM 1090 N N . PHE A 1 136 ? 11.612 10.844 -7.446 1.00 88.56 136 PHE A N 1
ATOM 1091 C CA . PHE A 1 136 ? 10.533 11.822 -7.630 1.00 88.56 136 PHE A CA 1
ATOM 1092 C C . PHE A 1 136 ? 11.013 13.181 -8.142 1.00 88.56 136 PHE A C 1
ATOM 1094 O O . PHE A 1 136 ? 10.307 13.819 -8.921 1.00 88.56 136 PHE A O 1
ATOM 1101 N N . SER A 1 137 ? 12.185 13.640 -7.703 1.00 89.12 137 SER A N 1
ATOM 1102 C CA . SER A 1 137 ? 12.795 14.872 -8.201 1.00 89.12 137 SER A CA 1
ATOM 1103 C C . SER A 1 137 ? 13.115 14.747 -9.689 1.00 89.12 137 SER A C 1
ATOM 1105 O O . SER A 1 137 ? 12.713 15.609 -10.471 1.00 89.12 137 SER A O 1
ATOM 1107 N N . CYS A 1 138 ? 13.726 13.627 -10.094 1.00 87.31 138 CYS A N 1
ATOM 1108 C CA . CYS A 1 138 ? 13.958 13.300 -11.497 1.00 87.31 138 CYS A CA 1
ATOM 1109 C C . CYS A 1 138 ? 12.651 13.250 -12.292 1.00 87.31 138 CYS A C 1
ATOM 1111 O O . CYS A 1 138 ? 12.613 13.793 -13.382 1.00 87.31 138 CYS A O 1
ATOM 1113 N N . LEU A 1 139 ? 11.562 12.688 -11.755 1.00 84.81 139 LEU A N 1
ATOM 1114 C CA . LEU A 1 139 ? 10.266 12.672 -12.451 1.00 84.81 139 LEU A CA 1
ATOM 1115 C C . LEU A 1 139 ? 9.683 14.074 -12.674 1.00 84.81 139 LEU A C 1
ATOM 1117 O O . LEU A 1 139 ? 9.066 14.326 -13.703 1.00 84.81 139 LEU A O 1
ATOM 1121 N N . LYS A 1 140 ? 9.873 14.998 -11.724 1.00 83.06 140 LYS A N 1
ATOM 1122 C CA . LYS A 1 140 ? 9.403 16.387 -11.858 1.00 83.06 140 LYS A CA 1
ATOM 1123 C C . LYS A 1 140 ? 10.253 17.198 -12.834 1.00 83.06 140 LYS A C 1
ATOM 1125 O O . LYS A 1 140 ? 9.717 18.043 -13.545 1.00 83.06 140 LYS A O 1
ATOM 1130 N N . SER A 1 141 ? 11.568 16.976 -12.844 1.00 76.00 141 SER A N 1
ATOM 1131 C CA . SER A 1 141 ? 12.502 17.684 -13.726 1.00 76.00 141 SER A CA 1
ATOM 1132 C C . SER A 1 141 ? 12.597 17.066 -15.120 1.00 76.00 141 SER A C 1
ATOM 1134 O O . SER A 1 141 ? 12.927 17.779 -16.069 1.00 76.00 141 SER A O 1
ATOM 1136 N N . ALA A 1 142 ? 12.252 15.782 -15.268 1.00 61.47 142 ALA A N 1
ATOM 1137 C CA . ALA A 1 142 ? 12.090 15.071 -16.532 1.00 61.47 142 ALA A CA 1
ATOM 1138 C C . ALA A 1 142 ? 10.835 15.561 -17.264 1.00 61.47 142 ALA A C 1
ATOM 1140 O O . ALA A 1 142 ? 9.900 14.824 -17.561 1.00 61.47 142 ALA A O 1
ATOM 1141 N N . SER A 1 143 ? 10.841 16.842 -17.608 1.00 56.41 143 SER A N 1
ATOM 1142 C CA . SER A 1 143 ? 10.048 17.373 -18.700 1.00 56.41 143 SER A CA 1
ATOM 1143 C C . SER A 1 143 ? 10.556 16.719 -19.999 1.00 56.41 143 SER A C 1
ATOM 1145 O O . SER A 1 143 ? 11.499 17.185 -20.633 1.00 56.41 143 SER A O 1
ATOM 1147 N N . SER A 1 144 ? 9.964 15.562 -20.308 1.00 61.47 144 SER A N 1
ATOM 1148 C CA . SER A 1 144 ? 9.803 14.904 -21.616 1.00 61.47 144 SER A CA 1
ATOM 1149 C C . SER A 1 144 ? 10.989 14.311 -22.400 1.00 61.47 144 SER A C 1
ATOM 1151 O O . SER A 1 144 ? 10.738 13.790 -23.486 1.00 61.47 144 SER A O 1
ATOM 1153 N N . LYS A 1 145 ? 12.248 14.311 -21.929 1.00 72.75 145 LYS A N 1
ATOM 1154 C CA . LYS A 1 145 ? 13.374 13.923 -22.822 1.00 72.75 145 LYS A CA 1
ATOM 1155 C C . LYS A 1 145 ? 14.023 12.552 -22.624 1.00 72.75 145 LYS A C 1
ATOM 1157 O O . LYS A 1 145 ? 14.603 12.062 -23.589 1.00 72.75 145 LYS A O 1
ATOM 1162 N N . GLN A 1 146 ? 13.967 11.936 -21.444 1.00 86.06 146 GLN A N 1
ATOM 1163 C CA . GLN A 1 146 ? 14.677 10.676 -21.176 1.00 86.06 146 GLN A CA 1
ATOM 1164 C C . GLN A 1 146 ? 13.890 9.775 -20.227 1.00 86.06 146 GLN A C 1
ATOM 1166 O O . GLN A 1 146 ? 13.104 10.260 -19.412 1.00 86.06 146 GLN A O 1
ATOM 1171 N N . ASP A 1 147 ? 14.124 8.470 -20.338 1.00 91.19 147 ASP A N 1
ATOM 1172 C CA . ASP A 1 147 ? 13.622 7.503 -19.369 1.00 91.19 147 ASP A CA 1
ATOM 1173 C C . ASP A 1 147 ? 14.401 7.613 -18.058 1.00 91.19 147 ASP A C 1
ATOM 1175 O O . ASP A 1 147 ? 15.579 7.979 -18.044 1.00 91.19 147 ASP A O 1
ATOM 1179 N N . VAL A 1 148 ? 13.752 7.266 -16.950 1.00 92.31 148 VAL A N 1
ATOM 1180 C CA . VAL A 1 148 ? 14.349 7.367 -15.616 1.00 92.31 148 VAL A CA 1
ATOM 1181 C C . VAL A 1 148 ? 14.261 6.020 -14.920 1.00 92.31 148 VAL A C 1
ATOM 1183 O O . VAL A 1 148 ? 13.183 5.445 -14.800 1.00 92.31 148 VAL A O 1
ATOM 1186 N N . SER A 1 149 ? 15.384 5.535 -14.397 1.00 93.25 149 SER A N 1
ATOM 1187 C CA . SER A 1 149 ? 15.433 4.343 -13.549 1.00 93.25 149 SER A CA 1
ATOM 1188 C C . SER A 1 149 ? 15.980 4.669 -12.165 1.00 93.25 149 SER A C 1
ATOM 1190 O O . SER A 1 149 ? 16.891 5.482 -12.029 1.00 93.25 149 SER A O 1
ATOM 1192 N N . CYS A 1 150 ? 15.479 3.984 -11.144 1.00 93.81 150 CYS A N 1
ATOM 1193 C CA . CYS A 1 150 ? 16.006 4.040 -9.787 1.00 93.81 150 CYS A CA 1
ATOM 1194 C C . CYS A 1 150 ? 16.126 2.619 -9.240 1.00 93.81 150 CYS A C 1
ATOM 1196 O O . CYS A 1 150 ? 15.141 1.880 -9.203 1.00 93.81 150 CYS A O 1
ATOM 1198 N N . VAL A 1 151 ? 17.338 2.249 -8.828 1.00 96.62 151 VAL A N 1
ATOM 1199 C CA . VAL A 1 151 ? 17.661 0.924 -8.298 1.00 96.62 151 VAL A CA 1
ATOM 1200 C C . VAL A 1 151 ? 18.144 1.076 -6.868 1.00 96.62 151 VAL A C 1
ATOM 1202 O O . VAL A 1 151 ? 19.027 1.887 -6.595 1.00 96.62 151 VAL A O 1
ATOM 1205 N N . PHE A 1 152 ? 17.576 0.300 -5.953 1.00 97.00 152 PHE A N 1
ATOM 1206 C CA . PHE A 1 152 ? 17.999 0.289 -4.557 1.00 97.00 152 PHE A CA 1
ATOM 1207 C C . PHE A 1 152 ? 17.700 -1.052 -3.898 1.00 97.00 152 PHE A C 1
ATOM 1209 O O . PHE A 1 152 ? 16.828 -1.806 -4.333 1.00 97.00 152 PHE A O 1
ATOM 1216 N N . THR A 1 153 ? 18.404 -1.336 -2.806 1.00 97.81 153 THR A N 1
ATOM 1217 C CA . THR A 1 153 ? 18.088 -2.477 -1.946 1.00 97.81 153 THR A CA 1
ATOM 1218 C C . THR A 1 153 ? 17.219 -2.037 -0.781 1.00 97.81 153 THR A C 1
ATOM 1220 O O . THR A 1 153 ? 17.525 -1.041 -0.133 1.00 97.81 153 THR A O 1
ATOM 1223 N N . MET A 1 154 ? 16.163 -2.784 -0.481 1.00 97.81 154 MET A N 1
ATOM 1224 C CA . MET A 1 154 ? 15.254 -2.526 0.632 1.00 97.81 154 MET A CA 1
ATOM 1225 C C . MET A 1 154 ? 15.238 -3.714 1.584 1.00 97.81 154 MET A C 1
ATOM 1227 O O . MET A 1 154 ? 15.002 -4.839 1.153 1.00 97.81 154 MET A O 1
ATOM 1231 N N . THR A 1 155 ? 15.426 -3.459 2.875 1.00 97.94 155 THR A N 1
ATOM 1232 C CA . THR A 1 155 ? 15.295 -4.487 3.911 1.00 97.94 155 THR A CA 1
ATOM 1233 C C . THR A 1 155 ? 13.981 -4.300 4.656 1.00 97.94 155 THR A C 1
ATOM 1235 O O . THR A 1 155 ? 13.797 -3.303 5.354 1.00 97.94 155 THR A O 1
ATOM 1238 N N . ILE A 1 156 ? 13.071 -5.259 4.514 1.00 97.62 156 ILE A N 1
ATOM 1239 C CA . ILE A 1 156 ? 11.815 -5.344 5.252 1.00 97.62 156 ILE A CA 1
ATOM 1240 C C . ILE A 1 156 ? 12.043 -6.168 6.517 1.00 97.62 156 ILE A C 1
ATOM 1242 O O . ILE A 1 156 ? 12.548 -7.290 6.466 1.00 97.62 156 ILE A O 1
ATOM 1246 N N . LYS A 1 157 ? 11.655 -5.595 7.652 1.00 97.06 157 LYS A N 1
ATOM 1247 C CA . LYS A 1 157 ? 11.636 -6.243 8.958 1.00 97.06 157 LYS A CA 1
ATOM 1248 C C . LYS A 1 157 ? 10.198 -6.458 9.395 1.00 97.06 157 LYS A C 1
ATOM 1250 O O . LYS A 1 157 ? 9.427 -5.503 9.467 1.00 97.06 157 LYS A O 1
ATOM 1255 N N . GLU A 1 158 ? 9.879 -7.700 9.718 1.00 95.81 158 GLU A N 1
ATOM 1256 C CA . GLU A 1 158 ? 8.564 -8.143 10.165 1.00 95.81 158 GLU A CA 1
ATOM 1257 C C . GLU A 1 158 ? 8.679 -8.696 11.585 1.00 95.81 158 GLU A C 1
ATOM 1259 O O . GLU A 1 158 ? 9.564 -9.500 11.882 1.00 95.81 158 GLU A O 1
ATOM 1264 N N . GLU A 1 159 ? 7.780 -8.262 12.456 1.00 94.62 159 GLU A N 1
ATOM 1265 C CA . GLU A 1 159 ? 7.632 -8.734 13.829 1.00 94.62 159 GLU A CA 1
ATOM 1266 C C . GLU A 1 159 ? 6.170 -9.151 14.018 1.00 94.62 159 GLU A C 1
ATOM 1268 O O . GLU A 1 159 ? 5.264 -8.383 13.695 1.00 94.62 159 GLU A O 1
ATOM 1273 N N . THR A 1 160 ? 5.921 -10.355 14.533 1.00 89.69 160 THR A N 1
ATOM 1274 C CA . THR A 1 160 ? 4.570 -10.868 14.836 1.00 89.69 160 THR A CA 1
ATOM 1275 C C . THR A 1 160 ? 4.327 -10.963 16.344 1.00 89.69 160 THR A C 1
ATOM 1277 O O . THR A 1 160 ? 5.262 -10.843 17.138 1.00 89.69 160 THR A O 1
ATOM 1280 N N . ALA A 1 161 ? 3.080 -11.220 16.757 1.00 84.31 161 ALA A N 1
ATOM 1281 C CA . ALA A 1 161 ? 2.705 -11.469 18.158 1.00 84.31 161 ALA A CA 1
ATOM 1282 C C . ALA A 1 161 ? 3.564 -12.551 18.849 1.00 84.31 161 ALA A C 1
ATOM 1284 O O . ALA A 1 161 ? 3.935 -12.412 20.010 1.00 84.31 161 ALA A O 1
ATOM 1285 N N . SER A 1 162 ? 3.958 -13.596 18.113 1.00 79.62 162 SER A N 1
ATOM 1286 C CA . SER A 1 162 ? 4.838 -14.677 18.585 1.00 79.62 162 SER A CA 1
ATOM 1287 C C . SER A 1 162 ? 6.310 -14.269 18.760 1.00 79.62 162 SER A C 1
ATOM 1289 O O . SER A 1 162 ? 7.165 -15.134 18.943 1.00 79.62 162 SER A O 1
ATOM 1291 N N . VAL A 1 163 ? 6.632 -12.974 18.647 1.00 72.81 163 VAL A N 1
ATOM 1292 C CA . VAL A 1 163 ? 7.997 -12.410 18.693 1.00 72.81 163 VAL A CA 1
ATOM 1293 C C . VAL A 1 163 ? 8.910 -13.008 17.608 1.00 72.81 163 VAL A C 1
ATOM 1295 O O . VAL A 1 163 ? 10.136 -12.983 17.692 1.00 72.81 163 VAL A O 1
ATOM 1298 N N . THR A 1 164 ? 8.322 -13.549 16.538 1.00 81.88 164 THR A N 1
ATOM 1299 C CA . THR A 1 164 ? 9.085 -14.054 15.400 1.00 81.88 164 THR A CA 1
ATOM 1300 C C . THR A 1 164 ? 9.547 -12.871 14.564 1.00 81.88 164 THR A C 1
ATOM 1302 O O . THR A 1 164 ? 8.732 -12.145 13.996 1.00 81.88 164 THR A O 1
ATOM 1305 N N . LEU A 1 165 ? 10.863 -12.684 14.493 1.00 90.94 165 LEU A N 1
ATOM 1306 C CA . LEU A 1 165 ? 11.489 -11.651 13.682 1.00 90.94 165 LEU A CA 1
ATOM 1307 C C . LEU A 1 165 ? 11.904 -12.250 12.341 1.00 90.94 165 LEU A C 1
ATOM 1309 O O . LEU A 1 165 ? 12.676 -13.209 12.294 1.00 90.94 165 LEU A O 1
ATOM 1313 N N . LYS A 1 166 ? 11.411 -11.668 11.248 1.00 93.50 166 LYS A N 1
ATOM 1314 C CA . LYS A 1 166 ? 11.827 -12.016 9.887 1.00 93.50 166 LYS A CA 1
ATOM 1315 C C . LYS A 1 166 ? 12.437 -10.797 9.212 1.00 93.50 166 LYS A C 1
ATOM 1317 O O . LYS A 1 166 ? 11.913 -9.690 9.312 1.00 93.50 166 LYS A O 1
ATOM 1322 N N . LEU A 1 167 ? 13.554 -11.019 8.530 1.00 95.81 167 LEU A N 1
ATOM 1323 C CA . LEU A 1 167 ? 14.189 -10.032 7.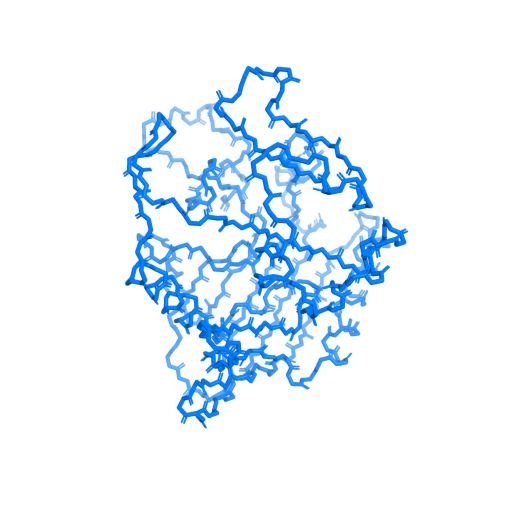667 1.00 95.81 167 LEU A CA 1
ATOM 1324 C C . LEU A 1 167 ? 14.141 -10.543 6.235 1.00 95.81 167 LEU A C 1
ATOM 1326 O O . LEU A 1 167 ? 14.479 -11.698 5.969 1.00 95.81 167 LEU A O 1
ATOM 1330 N N . SER A 1 168 ? 13.737 -9.675 5.317 1.00 96.00 168 SER A N 1
ATOM 1331 C CA . SER A 1 168 ? 13.825 -9.932 3.888 1.00 96.00 168 SER A CA 1
ATOM 1332 C C . SER A 1 168 ? 14.432 -8.733 3.176 1.00 96.00 168 SER A C 1
ATOM 1334 O O . SER A 1 168 ? 14.042 -7.589 3.395 1.00 96.00 168 SER A O 1
ATOM 1336 N N . LYS A 1 169 ? 15.423 -8.993 2.332 1.00 97.62 169 LYS A N 1
ATOM 1337 C CA . LYS A 1 169 ? 16.115 -7.990 1.536 1.00 97.62 169 LYS A CA 1
ATOM 1338 C C . LYS A 1 169 ? 15.721 -8.158 0.081 1.00 97.62 169 LYS A C 1
ATOM 1340 O O . LYS A 1 169 ? 15.752 -9.266 -0.458 1.00 97.62 169 LYS A O 1
ATOM 1345 N N . TRP A 1 170 ? 15.387 -7.045 -0.547 1.00 97.94 170 TRP A N 1
ATOM 1346 C CA . TRP A 1 170 ? 14.843 -6.979 -1.893 1.00 97.94 170 TRP A CA 1
ATOM 1347 C C . TRP A 1 170 ? 15.679 -6.032 -2.741 1.00 97.94 170 TRP A C 1
ATOM 1349 O O . TRP A 1 170 ? 15.978 -4.922 -2.306 1.00 97.94 170 TRP A O 1
ATOM 1359 N N . LEU A 1 171 ? 16.036 -6.448 -3.952 1.00 98.00 171 LEU A N 1
ATOM 1360 C CA . LEU A 1 171 ? 16.500 -5.548 -4.999 1.00 98.00 171 LEU A CA 1
ATOM 1361 C C . LEU A 1 171 ? 15.270 -4.987 -5.705 1.00 98.00 171 LEU A C 1
ATOM 1363 O O . LEU A 1 171 ? 14.504 -5.745 -6.300 1.00 98.00 171 LEU A O 1
ATOM 1367 N N . VAL A 1 172 ? 15.082 -3.675 -5.630 1.00 97.94 172 VAL A N 1
ATOM 1368 C CA . VAL A 1 172 ? 13.940 -2.982 -6.222 1.00 97.94 172 VAL A CA 1
ATOM 1369 C C . VAL A 1 172 ? 14.434 -2.106 -7.359 1.00 97.94 172 VAL A C 1
ATOM 1371 O O . VAL A 1 172 ? 15.346 -1.298 -7.186 1.00 97.94 172 VAL A O 1
ATOM 1374 N N . VAL A 1 173 ? 13.796 -2.246 -8.515 1.00 97.38 173 VAL A N 1
ATOM 1375 C CA . VAL A 1 173 ? 14.024 -1.408 -9.690 1.00 97.38 173 VAL A CA 1
ATOM 1376 C C . VAL A 1 173 ? 12.721 -0.688 -9.983 1.00 97.38 173 VAL A C 1
ATOM 1378 O O . VAL A 1 173 ? 11.698 -1.330 -10.185 1.00 97.38 173 VAL A O 1
ATOM 1381 N N . ASN A 1 174 ? 12.739 0.639 -9.996 1.00 95.69 174 ASN A N 1
ATOM 1382 C CA . ASN A 1 174 ? 11.655 1.450 -10.538 1.00 95.69 174 ASN A CA 1
ATOM 1383 C C . ASN A 1 174 ? 12.099 2.020 -11.876 1.00 95.69 174 ASN A C 1
ATOM 1385 O O . ASN A 1 174 ? 13.248 2.438 -12.021 1.00 95.69 174 ASN A O 1
ATOM 1389 N N . TYR A 1 175 ? 11.179 2.069 -12.825 1.00 94.75 175 TYR A N 1
ATOM 1390 C CA . TYR A 1 175 ? 11.420 2.607 -14.149 1.00 94.75 175 TYR A CA 1
ATOM 1391 C C . TYR A 1 175 ? 10.240 3.475 -14.569 1.00 94.75 175 TYR A C 1
ATOM 1393 O O . TYR A 1 175 ? 9.085 3.150 -14.302 1.00 94.75 175 TYR A O 1
ATOM 1401 N N . TYR A 1 176 ? 10.546 4.607 -15.179 1.00 93.19 176 TYR A N 1
ATOM 1402 C CA . TYR A 1 176 ? 9.582 5.542 -15.724 1.00 93.19 176 TYR A CA 1
ATOM 1403 C C . TYR A 1 176 ? 9.929 5.767 -17.187 1.00 93.19 176 TYR A C 1
ATOM 1405 O O . TYR A 1 176 ? 10.980 6.336 -17.499 1.00 93.19 176 TYR A O 1
ATOM 1413 N N . ILE A 1 177 ? 9.063 5.272 -18.067 1.00 91.06 177 ILE A 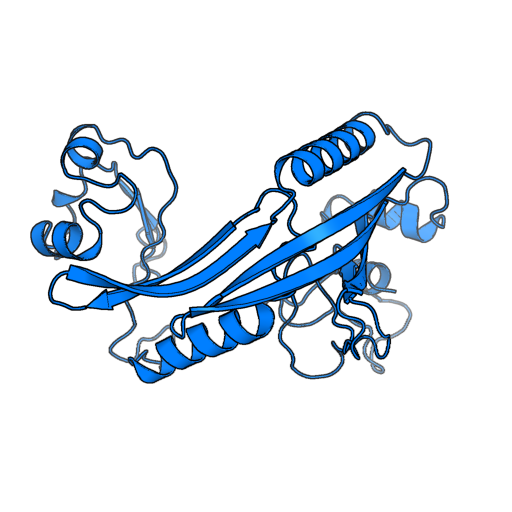N 1
ATOM 1414 C CA . ILE A 1 177 ? 9.289 5.303 -19.508 1.00 91.06 177 ILE A CA 1
ATOM 1415 C C . ILE A 1 177 ? 8.673 6.561 -20.122 1.00 91.06 177 ILE A C 1
ATOM 1417 O O . ILE A 1 177 ? 7.535 6.926 -19.829 1.00 91.06 177 ILE A O 1
ATOM 1421 N N . VAL A 1 178 ? 9.440 7.229 -20.983 1.00 85.69 178 VAL A N 1
ATOM 1422 C CA . VAL A 1 178 ? 9.021 8.439 -21.703 1.00 85.69 178 VAL A CA 1
ATOM 1423 C C . VAL A 1 178 ? 9.545 8.414 -23.133 1.00 85.69 178 VAL A C 1
ATOM 1425 O O . VAL A 1 178 ? 8.774 8.466 -24.090 1.00 85.69 178 VAL A O 1
ATOM 1428 N N . HIS A 1 179 ? 10.864 8.337 -23.292 1.00 86.31 179 HIS A N 1
ATOM 1429 C CA . HIS A 1 179 ? 11.533 8.443 -24.580 1.00 86.31 179 HIS A CA 1
ATOM 1430 C C . HIS A 1 179 ? 11.410 7.147 -25.379 1.00 86.31 179 HIS A C 1
ATOM 1432 O O . HIS A 1 179 ? 11.013 7.195 -26.547 1.00 86.31 179 HIS A O 1
ATOM 1438 N N . SER A 1 180 ? 11.676 6.008 -24.736 1.00 90.12 180 SER A N 1
ATOM 1439 C CA . SER A 1 180 ? 11.672 4.690 -25.388 1.00 90.12 180 SER A CA 1
ATOM 1440 C C . SER A 1 180 ? 10.269 4.125 -25.629 1.00 90.12 180 SER A C 1
ATOM 1442 O O . SER A 1 180 ? 10.127 3.084 -26.263 1.00 90.12 180 SER A O 1
ATOM 1444 N N . ALA A 1 181 ? 9.224 4.804 -25.147 1.00 90.62 181 ALA A N 1
ATOM 1445 C CA . ALA A 1 181 ? 7.841 4.416 -25.394 1.00 90.62 181 ALA A CA 1
ATOM 1446 C C . ALA A 1 181 ? 7.500 4.468 -26.896 1.00 90.62 181 ALA A C 1
ATOM 1448 O O . ALA A 1 181 ? 7.915 5.389 -27.616 1.00 90.62 181 ALA A O 1
ATOM 1449 N N . THR A 1 182 ? 6.695 3.505 -27.353 1.00 92.25 182 THR A N 1
ATOM 1450 C CA . THR A 1 182 ? 6.110 3.507 -28.702 1.00 92.25 182 THR A CA 1
ATOM 1451 C C . THR A 1 182 ? 5.221 4.737 -28.897 1.00 92.25 182 THR A C 1
ATOM 1453 O O . THR A 1 182 ? 4.785 5.370 -27.932 1.00 92.25 182 THR A O 1
ATOM 1456 N N . ASN A 1 183 ? 4.943 5.109 -30.149 1.00 91.62 183 ASN A N 1
ATOM 1457 C CA . ASN A 1 183 ? 4.071 6.254 -30.430 1.00 91.62 183 ASN A CA 1
ATOM 1458 C C . ASN A 1 183 ? 2.656 6.046 -29.867 1.00 91.62 183 ASN A C 1
ATOM 1460 O O . ASN A 1 183 ? 2.080 6.983 -29.314 1.00 91.62 183 ASN A O 1
ATOM 1464 N N . ASP A 1 184 ? 2.142 4.816 -29.930 1.00 90.56 184 ASP A N 1
ATOM 1465 C CA . ASP A 1 184 ? 0.845 4.473 -29.348 1.00 90.56 184 ASP A CA 1
ATOM 1466 C C . ASP A 1 184 ? 0.859 4.590 -27.822 1.00 90.56 184 ASP A C 1
ATOM 1468 O O . ASP A 1 184 ? -0.024 5.228 -27.252 1.00 90.56 184 ASP A O 1
ATOM 1472 N N . PHE A 1 185 ? 1.901 4.102 -27.142 1.00 92.69 185 PHE A N 1
ATOM 1473 C CA . PHE A 1 185 ? 1.982 4.241 -25.687 1.00 92.69 185 PHE A CA 1
ATOM 1474 C C . PHE A 1 185 ? 2.178 5.704 -25.254 1.00 92.69 185 PHE A C 1
ATOM 1476 O O . PHE A 1 185 ? 1.574 6.155 -24.282 1.00 92.69 185 PHE A O 1
ATOM 1483 N N . LYS A 1 186 ? 2.937 6.503 -26.020 1.00 92.12 186 LYS A N 1
ATOM 1484 C CA . LYS A 1 186 ? 3.063 7.958 -25.800 1.00 92.12 186 LYS A CA 1
ATOM 1485 C C . LYS A 1 186 ? 1.713 8.673 -25.866 1.00 92.12 186 LYS A C 1
ATOM 1487 O O . LYS A 1 186 ? 1.479 9.570 -25.057 1.00 92.12 186 LYS A O 1
ATOM 1492 N N . ARG A 1 187 ? 0.821 8.263 -26.779 1.00 93.06 187 ARG A N 1
ATOM 1493 C CA . ARG A 1 187 ? -0.560 8.772 -26.850 1.00 93.06 187 ARG A CA 1
ATOM 1494 C C . ARG A 1 187 ? -1.312 8.495 -25.549 1.00 93.06 187 ARG A C 1
ATOM 1496 O O . ARG A 1 187 ? -1.960 9.398 -25.026 1.00 93.06 187 ARG A O 1
ATOM 1503 N N . LEU A 1 188 ? -1.196 7.280 -25.011 1.00 93.75 188 LEU A N 1
ATOM 1504 C CA . LEU A 1 188 ? -1.859 6.894 -23.762 1.00 93.75 188 LEU A CA 1
ATOM 1505 C C . LEU A 1 188 ? -1.292 7.651 -22.551 1.00 93.75 188 LEU A C 1
ATOM 1507 O O . LEU A 1 188 ? -2.061 8.187 -21.760 1.00 93.75 188 LEU A O 1
ATOM 1511 N N . ILE A 1 189 ? 0.035 7.792 -22.442 1.00 91.31 189 ILE A N 1
ATOM 1512 C CA . ILE A 1 189 ? 0.697 8.573 -21.375 1.00 91.31 189 ILE A CA 1
ATOM 1513 C C . ILE A 1 189 ? 0.174 10.014 -21.323 1.00 91.31 189 ILE A C 1
ATOM 1515 O O . ILE A 1 189 ? 0.030 10.596 -20.249 1.00 91.31 189 ILE A O 1
ATOM 1519 N N . GLN A 1 190 ? -0.099 10.602 -22.487 1.00 89.88 190 GLN A N 1
ATOM 1520 C CA . GLN A 1 190 ? -0.580 11.975 -22.610 1.00 89.88 190 GLN A CA 1
ATOM 1521 C C . GLN A 1 190 ? -2.104 12.097 -22.470 1.00 89.88 190 GLN A C 1
ATOM 1523 O O . GLN A 1 190 ? -2.606 13.219 -22.451 1.00 89.88 190 GLN A O 1
ATOM 1528 N N . CYS A 1 191 ? -2.845 10.986 -22.365 1.00 90.44 191 CYS A N 1
ATOM 1529 C CA . CYS A 1 191 ? -4.301 10.983 -22.269 1.00 90.44 191 CYS A CA 1
ATOM 1530 C C . CYS A 1 191 ? -4.760 11.397 -20.857 1.00 90.44 191 CYS A C 1
ATOM 1532 O O . CYS A 1 191 ? -4.663 10.604 -19.915 1.00 90.44 191 CYS A O 1
ATOM 1534 N N . PRO A 1 192 ? -5.344 12.599 -20.668 1.00 88.25 192 PRO A N 1
ATOM 1535 C CA . PRO A 1 192 ? -5.700 13.081 -19.331 1.00 88.25 192 PRO A CA 1
ATOM 1536 C C . PRO A 1 192 ? -6.825 12.269 -18.680 1.00 88.25 192 PRO A C 1
ATOM 1538 O O . PRO A 1 192 ? -6.935 12.241 -17.458 1.00 88.25 192 PRO A O 1
ATOM 1541 N N . LYS A 1 193 ? -7.660 11.605 -19.493 1.00 89.75 193 LYS A N 1
ATOM 1542 C CA . LYS A 1 193 ? -8.790 10.789 -19.025 1.00 89.75 193 LYS A CA 1
ATOM 1543 C C . LYS A 1 193 ? -8.341 9.526 -18.296 1.00 89.75 193 LYS A C 1
ATOM 1545 O O . LYS A 1 193 ? -9.056 9.067 -17.414 1.00 89.75 193 LYS A O 1
ATOM 1550 N N . LEU A 1 194 ? -7.180 8.979 -18.663 1.00 88.62 194 LEU A N 1
ATOM 1551 C CA . LEU A 1 194 ? -6.639 7.784 -18.025 1.00 88.62 194 LEU A CA 1
ATOM 1552 C C . LEU A 1 194 ? -6.175 8.091 -16.599 1.00 88.62 194 LEU A C 1
ATOM 1554 O O . LEU A 1 194 ? -6.406 7.302 -15.687 1.00 88.62 194 LEU A O 1
ATOM 1558 N N . GLY A 1 195 ? -5.522 9.240 -16.395 1.00 88.81 195 GLY A N 1
ATOM 1559 C CA . GLY A 1 195 ? -4.928 9.576 -15.099 1.00 88.81 195 GLY A CA 1
ATOM 1560 C C . GLY A 1 195 ? -3.883 8.551 -14.639 1.00 88.81 195 GLY A C 1
ATOM 1561 O O . GLY A 1 195 ? -3.632 8.430 -13.439 1.00 88.81 195 GLY A O 1
ATOM 1562 N N . LEU A 1 196 ? -3.309 7.790 -15.580 1.00 91.25 196 LEU A N 1
ATOM 1563 C CA . LEU A 1 196 ? -2.327 6.744 -15.323 1.00 91.25 196 LEU A CA 1
ATOM 1564 C C . LEU A 1 196 ? -0.905 7.277 -15.533 1.00 91.25 196 LEU A C 1
ATOM 1566 O O . LEU A 1 196 ? -0.678 8.244 -16.257 1.00 91.25 196 LEU A O 1
ATOM 1570 N N . SER A 1 197 ? 0.064 6.661 -14.859 1.00 90.81 197 SER A N 1
ATOM 1571 C CA . SER A 1 197 ? 1.469 7.075 -14.888 1.00 90.81 197 SER A CA 1
ATOM 1572 C C . SER A 1 197 ? 2.339 5.937 -15.419 1.00 90.81 197 SER A C 1
ATOM 1574 O O . SER A 1 197 ? 2.223 4.833 -14.885 1.00 90.81 197 SER A O 1
ATOM 1576 N N . PRO A 1 198 ? 3.251 6.162 -16.388 1.00 93.19 198 PRO A N 1
ATOM 1577 C CA . PRO A 1 198 ? 4.102 5.117 -16.975 1.00 93.19 198 PRO A CA 1
ATOM 1578 C C . PRO A 1 198 ? 5.250 4.686 -16.041 1.00 93.19 198 PRO A C 1
ATOM 1580 O O . PRO A 1 198 ? 6.373 4.419 -16.465 1.00 93.19 198 PRO A O 1
ATOM 1583 N N . CYS A 1 199 ? 4.980 4.658 -14.735 1.00 92.25 199 CYS A N 1
ATOM 1584 C CA . CYS A 1 199 ? 5.879 4.164 -13.713 1.00 92.25 199 CYS A CA 1
ATOM 1585 C C . CYS A 1 199 ? 5.614 2.677 -13.483 1.00 92.25 199 CYS A C 1
ATOM 1587 O O . CYS A 1 199 ? 4.543 2.286 -13.013 1.00 92.25 199 CYS A O 1
ATOM 1589 N N . VAL A 1 200 ? 6.640 1.872 -13.715 1.00 95.50 200 VAL A N 1
ATOM 1590 C CA . VAL A 1 200 ? 6.667 0.449 -13.392 1.00 95.50 200 VAL A CA 1
ATOM 1591 C C . VAL A 1 200 ? 7.749 0.167 -12.360 1.00 95.50 200 VAL A C 1
ATOM 1593 O O . VAL A 1 200 ? 8.621 0.996 -12.082 1.00 95.50 200 VAL A O 1
ATOM 1596 N N . GLY A 1 201 ? 7.690 -1.005 -11.749 1.00 96.81 201 GLY A N 1
ATOM 1597 C CA . GLY A 1 201 ? 8.756 -1.479 -10.893 1.00 96.81 201 GLY A CA 1
ATOM 1598 C C . GLY A 1 201 ? 8.771 -2.988 -10.777 1.00 96.81 201 GLY A C 1
ATOM 1599 O O . GLY A 1 201 ? 7.759 -3.649 -10.970 1.00 96.81 201 GLY A O 1
ATOM 1600 N N . VAL A 1 202 ? 9.929 -3.529 -10.442 1.00 97.94 202 VAL A N 1
ATOM 1601 C CA . VAL A 1 202 ? 10.106 -4.944 -10.137 1.00 97.94 202 VAL A CA 1
ATOM 1602 C C . VAL A 1 202 ? 10.863 -5.094 -8.831 1.00 97.94 202 VAL A C 1
ATOM 1604 O O . VAL A 1 202 ? 11.654 -4.223 -8.459 1.00 97.94 202 VAL A O 1
ATOM 1607 N N . ALA A 1 203 ? 10.611 -6.190 -8.124 1.00 98.00 203 ALA A N 1
ATOM 1608 C CA . ALA A 1 203 ? 11.319 -6.514 -6.899 1.00 98.00 203 ALA A CA 1
ATOM 1609 C C . ALA A 1 203 ? 11.701 -7.990 -6.867 1.00 98.00 203 ALA A C 1
ATOM 1611 O O . ALA A 1 203 ? 10.845 -8.872 -6.945 1.00 98.00 203 ALA A O 1
ATOM 1612 N N . ALA A 1 204 ? 12.998 -8.239 -6.718 1.00 97.38 204 ALA A N 1
ATOM 1613 C CA . ALA A 1 204 ? 13.565 -9.567 -6.554 1.00 97.38 204 ALA A CA 1
ATOM 1614 C C . ALA A 1 204 ? 14.052 -9.730 -5.116 1.00 97.38 204 ALA A C 1
ATOM 1616 O O . ALA A 1 204 ? 14.788 -8.882 -4.604 1.00 97.38 204 ALA A O 1
ATOM 1617 N N . LYS A 1 205 ? 13.660 -10.817 -4.454 1.00 97.38 205 LYS A N 1
ATOM 1618 C CA . LYS A 1 205 ? 14.181 -11.133 -3.123 1.00 97.38 205 LYS A CA 1
ATOM 1619 C C . LYS A 1 205 ? 15.612 -11.631 -3.262 1.00 97.38 205 LYS A C 1
ATOM 1621 O O . LYS A 1 205 ? 15.862 -12.589 -3.987 1.00 97.38 205 LYS A O 1
ATOM 1626 N N . ILE A 1 206 ? 16.537 -10.989 -2.562 1.00 97.19 206 ILE A N 1
ATOM 1627 C CA . ILE A 1 206 ? 17.962 -11.334 -2.602 1.00 97.19 206 ILE A CA 1
ATOM 1628 C C . ILE A 1 206 ? 18.428 -12.015 -1.316 1.00 97.19 206 ILE A C 1
ATOM 1630 O O . ILE A 1 206 ? 19.344 -12.827 -1.368 1.00 97.19 206 ILE A O 1
ATOM 1634 N N . GLU A 1 207 ? 17.787 -11.754 -0.169 1.00 96.06 207 GLU A N 1
ATOM 1635 C CA . GLU A 1 207 ? 18.112 -12.431 1.095 1.00 96.06 207 GLU A CA 1
ATOM 1636 C C . GLU A 1 207 ? 16.848 -12.617 1.970 1.00 96.06 207 GLU A C 1
ATOM 1638 O O . GLU A 1 207 ? 16.045 -11.690 2.084 1.00 96.06 207 GLU A O 1
ATOM 1643 N N . PRO A 1 208 ? 16.643 -13.785 2.608 1.00 94.75 208 PRO A N 1
ATOM 1644 C CA . PRO A 1 208 ? 17.261 -15.058 2.247 1.00 94.75 208 PRO A CA 1
ATOM 1645 C C . PRO A 1 208 ? 16.806 -15.496 0.845 1.00 94.75 208 PRO A C 1
ATOM 1647 O O . PRO A 1 208 ? 15.639 -15.308 0.475 1.00 94.75 208 PRO A O 1
ATOM 1650 N N . LEU A 1 209 ? 17.716 -16.109 0.085 1.00 92.69 209 LEU A N 1
ATOM 1651 C CA . LEU A 1 209 ? 17.386 -16.723 -1.200 1.00 92.69 209 LEU A CA 1
ATOM 1652 C C . LEU A 1 209 ? 16.363 -17.836 -0.962 1.00 92.69 209 LEU A C 1
ATOM 1654 O O . LEU A 1 209 ? 16.617 -18.807 -0.256 1.00 92.69 209 LEU A O 1
ATOM 1658 N N . SER A 1 210 ? 15.165 -17.639 -1.492 1.00 88.62 210 SER A N 1
ATOM 1659 C CA . SER A 1 210 ? 14.023 -18.537 -1.349 1.00 88.62 210 SER A CA 1
ATOM 1660 C C . SER A 1 210 ? 13.153 -18.394 -2.588 1.00 88.62 210 SER A C 1
ATOM 1662 O O . SER A 1 210 ? 13.189 -17.349 -3.241 1.00 88.62 210 SER A O 1
ATOM 1664 N N . ALA A 1 211 ? 12.388 -19.434 -2.920 1.00 87.62 211 ALA A N 1
ATOM 1665 C CA . ALA A 1 211 ? 11.417 -19.338 -3.999 1.00 87.62 211 ALA A CA 1
ATOM 1666 C C . ALA A 1 211 ? 10.426 -18.208 -3.684 1.00 87.62 211 ALA A C 1
ATOM 1668 O O . ALA A 1 211 ? 9.829 -18.177 -2.606 1.00 87.62 211 ALA A O 1
ATOM 1669 N N . VAL A 1 212 ? 10.295 -17.266 -4.615 1.00 89.88 212 VAL A N 1
ATOM 1670 C CA . VAL A 1 212 ? 9.299 -16.199 -4.562 1.00 89.88 212 VAL A CA 1
ATOM 1671 C C . VAL A 1 212 ? 8.262 -16.515 -5.616 1.00 89.88 212 VAL A C 1
ATOM 1673 O O . VAL A 1 212 ? 8.582 -16.614 -6.796 1.00 89.88 212 VAL A O 1
ATOM 1676 N N . GLU A 1 213 ? 7.019 -16.660 -5.186 1.00 91.00 213 GLU A N 1
ATOM 1677 C CA . GLU A 1 213 ? 5.893 -16.651 -6.101 1.00 91.00 213 GLU A CA 1
ATOM 1678 C C . GLU A 1 213 ? 5.629 -15.192 -6.488 1.00 91.00 213 GLU A C 1
ATOM 1680 O O . GLU A 1 213 ? 5.177 -14.376 -5.678 1.00 91.00 213 GLU A O 1
ATOM 1685 N N . GLY A 1 214 ? 6.037 -14.821 -7.699 1.00 92.62 214 GLY A N 1
ATOM 1686 C CA . GLY A 1 214 ? 5.888 -13.461 -8.182 1.00 92.62 214 GLY A CA 1
ATOM 1687 C C . GLY A 1 214 ? 4.422 -13.054 -8.266 1.00 92.62 214 GLY A C 1
ATOM 1688 O O . GLY A 1 214 ? 3.547 -13.837 -8.629 1.00 92.62 214 GLY A O 1
ATOM 1689 N N . HIS A 1 215 ? 4.156 -11.799 -7.923 1.00 92.88 215 HIS A N 1
ATOM 1690 C CA . HIS A 1 215 ? 2.810 -11.275 -7.728 1.00 92.88 215 HIS A CA 1
ATOM 1691 C C . HIS A 1 215 ? 2.726 -9.889 -8.365 1.00 92.88 215 HIS A C 1
ATOM 1693 O O . HIS A 1 215 ? 3.725 -9.160 -8.391 1.00 92.88 215 HIS A O 1
ATOM 1699 N N . ILE A 1 216 ? 1.559 -9.557 -8.913 1.00 94.12 216 ILE A N 1
ATOM 1700 C CA . ILE A 1 216 ? 1.266 -8.256 -9.505 1.00 94.12 216 ILE A CA 1
ATOM 1701 C C . ILE A 1 216 ? 0.820 -7.269 -8.420 1.00 94.12 216 ILE A C 1
ATOM 1703 O O . ILE A 1 216 ? -0.040 -7.556 -7.588 1.00 94.12 216 ILE A O 1
ATOM 1707 N N . PHE A 1 217 ? 1.392 -6.071 -8.469 1.00 94.94 217 PHE A N 1
ATOM 1708 C CA . PHE A 1 217 ? 1.109 -4.957 -7.579 1.00 94.94 217 PHE A CA 1
ATOM 1709 C C . PHE A 1 217 ? 0.583 -3.767 -8.381 1.00 94.94 217 PHE A C 1
ATOM 1711 O O . PHE A 1 217 ? 1.114 -3.411 -9.433 1.00 94.94 217 PHE A O 1
ATOM 1718 N N . CYS A 1 218 ? -0.411 -3.083 -7.824 1.00 93.56 218 CYS A N 1
ATOM 1719 C CA . CYS A 1 218 ? -0.710 -1.694 -8.157 1.00 93.56 218 CYS A CA 1
ATOM 1720 C C . CYS A 1 218 ? -0.456 -0.876 -6.890 1.00 93.56 218 CYS A C 1
ATOM 1722 O O . CYS A 1 218 ? -1.375 -0.526 -6.148 1.00 93.56 218 CYS A O 1
ATOM 1724 N N . PHE A 1 219 ? 0.832 -0.676 -6.593 1.00 92.62 219 PHE A N 1
ATOM 1725 C CA . PHE A 1 219 ? 1.419 -0.182 -5.336 1.00 92.62 219 PHE A CA 1
ATOM 1726 C C . PHE A 1 219 ? 1.234 -1.088 -4.120 1.00 92.62 219 PHE A C 1
ATOM 1728 O O . PHE A 1 219 ? 2.157 -1.236 -3.322 1.00 92.62 219 PHE A O 1
ATOM 1735 N N . LEU A 1 220 ? 0.057 -1.685 -3.994 1.00 93.25 220 LEU A N 1
ATOM 1736 C CA . LEU A 1 220 ? -0.272 -2.751 -3.063 1.00 93.25 220 LEU A CA 1
ATOM 1737 C C . LEU A 1 220 ? -0.437 -4.062 -3.841 1.00 93.25 220 LEU A C 1
ATOM 1739 O O . LEU A 1 220 ? -0.746 -4.013 -5.039 1.00 93.25 220 LEU A O 1
ATOM 1743 N N . PRO A 1 221 ? -0.219 -5.216 -3.188 1.00 91.62 221 PRO A N 1
ATOM 1744 C CA . PRO A 1 221 ? -0.472 -6.506 -3.814 1.00 91.62 221 PRO A CA 1
ATOM 1745 C C . PRO A 1 221 ? -1.942 -6.575 -4.232 1.00 91.62 221 PRO A C 1
ATOM 1747 O O . PRO A 1 221 ? -2.827 -6.191 -3.461 1.00 91.62 221 PRO A O 1
ATOM 1750 N N . LEU A 1 222 ? -2.210 -7.031 -5.455 1.00 90.69 222 LEU A N 1
ATOM 1751 C CA . LEU A 1 222 ? -3.585 -7.325 -5.853 1.00 90.69 222 LEU A CA 1
ATOM 1752 C C . LEU A 1 222 ? -4.104 -8.542 -5.053 1.00 90.69 222 LEU A C 1
ATOM 1754 O O . LEU A 1 222 ? -3.316 -9.281 -4.470 1.00 90.69 222 LEU A O 1
ATOM 1758 N N . PRO A 1 223 ? -5.420 -8.778 -4.948 1.00 84.62 223 PRO A N 1
ATOM 1759 C CA . PRO A 1 223 ? -5.921 -9.967 -4.254 1.00 84.62 223 PRO A CA 1
ATOM 1760 C C . PRO A 1 223 ? -5.414 -11.248 -4.928 1.00 84.62 223 PRO A C 1
ATOM 1762 O O . PRO A 1 223 ? -5.516 -11.340 -6.147 1.00 84.62 223 PRO A O 1
ATOM 1765 N N . LYS A 1 224 ? -4.945 -12.248 -4.167 1.00 73.75 224 LYS A N 1
ATOM 1766 C CA . LYS A 1 224 ? -4.348 -13.522 -4.651 1.00 73.75 224 LYS A CA 1
ATOM 1767 C C . LYS A 1 224 ? -5.300 -14.482 -5.403 1.00 73.75 224 LYS A C 1
ATOM 1769 O O . LYS A 1 224 ? -5.071 -15.684 -5.466 1.00 73.75 224 LYS A O 1
ATOM 1774 N N . GLU A 1 225 ? -6.377 -13.976 -5.984 1.00 68.75 225 GLU A N 1
ATOM 1775 C CA . GLU A 1 225 ? -7.361 -14.750 -6.743 1.00 68.75 225 GLU A CA 1
ATOM 1776 C C . GLU A 1 225 ? -7.034 -14.720 -8.249 1.00 68.75 225 GLU A C 1
ATOM 1778 O O . GLU A 1 225 ? -6.963 -13.641 -8.844 1.00 68.75 225 GLU A O 1
ATOM 1783 N N . GLY A 1 226 ? -6.883 -15.889 -8.884 1.00 62.66 226 GLY A N 1
ATOM 1784 C CA . GLY A 1 226 ? -6.775 -16.025 -10.346 1.00 62.66 226 GLY A CA 1
ATOM 1785 C C . GLY A 1 226 ? -5.399 -15.694 -10.956 1.00 62.66 226 GLY A C 1
ATOM 1786 O O . GLY A 1 226 ? -4.358 -16.010 -10.389 1.00 62.66 226 GLY A O 1
ATOM 1787 N N . THR A 1 227 ? -5.402 -15.064 -12.141 1.00 57.03 227 THR A N 1
ATOM 1788 C CA . THR A 1 227 ? -4.263 -14.788 -13.058 1.00 57.03 227 THR A CA 1
ATOM 1789 C C . THR A 1 227 ? -3.267 -13.713 -12.585 1.00 57.03 227 THR A C 1
ATOM 1791 O O . THR A 1 227 ? -2.587 -13.083 -13.391 1.00 57.03 227 THR A O 1
ATOM 1794 N N . LYS A 1 228 ? -3.182 -13.450 -11.278 1.00 69.44 228 LYS A N 1
ATOM 1795 C CA . LYS A 1 228 ? -2.408 -12.320 -10.720 1.00 69.44 228 LYS A CA 1
ATOM 1796 C C . LYS A 1 228 ? -1.015 -12.717 -10.240 1.00 69.44 228 LYS A C 1
ATOM 1798 O O . LYS A 1 228 ? -0.223 -11.857 -9.855 1.00 69.44 228 LYS A O 1
ATOM 1803 N N . LEU A 1 229 ? -0.706 -14.007 -10.286 1.00 84.00 229 LEU A N 1
ATOM 1804 C CA . LEU A 1 229 ? 0.657 -14.500 -10.175 1.00 84.00 229 LEU A CA 1
ATOM 1805 C C . LEU A 1 229 ? 1.388 -14.227 -11.485 1.00 84.00 229 LEU A C 1
ATOM 1807 O O . LEU A 1 229 ? 0.854 -14.461 -12.565 1.00 84.00 229 LEU A O 1
ATOM 1811 N N . THR A 1 230 ? 2.620 -13.743 -11.395 1.00 86.50 230 THR A N 1
ATOM 1812 C CA . THR A 1 230 ? 3.397 -13.380 -12.589 1.00 86.50 230 THR A CA 1
ATOM 1813 C C . THR A 1 230 ? 3.983 -14.604 -13.291 1.00 86.50 230 THR A C 1
ATOM 1815 O O . THR A 1 230 ? 4.446 -14.491 -14.420 1.00 86.50 230 THR A O 1
ATOM 1818 N N . GLY A 1 231 ? 4.041 -15.756 -12.608 1.00 89.00 231 GLY A N 1
ATOM 1819 C CA . GLY A 1 231 ? 4.807 -16.927 -13.050 1.00 89.00 231 GLY A CA 1
ATOM 1820 C C . GLY A 1 231 ? 6.329 -16.721 -13.017 1.00 89.00 231 GLY A C 1
ATOM 1821 O O . GLY A 1 231 ? 7.081 -17.618 -13.387 1.00 89.00 231 GLY A O 1
ATOM 1822 N N . LEU A 1 232 ? 6.796 -15.555 -12.559 1.00 92.25 232 LEU A N 1
ATOM 1823 C CA . LEU A 1 232 ? 8.206 -15.186 -12.461 1.00 92.25 232 LEU A CA 1
ATOM 1824 C C . LEU A 1 232 ? 8.658 -15.202 -10.993 1.00 92.25 232 LEU A C 1
ATOM 1826 O O . LEU A 1 232 ? 7.843 -14.967 -10.102 1.00 92.25 232 LEU A O 1
ATOM 1830 N N . PRO A 1 233 ? 9.960 -15.367 -10.702 1.00 94.12 233 PRO A N 1
ATOM 1831 C CA . PRO A 1 233 ? 10.488 -15.311 -9.336 1.00 94.12 233 PRO A CA 1
ATOM 1832 C C . PRO A 1 233 ? 10.629 -13.873 -8.790 1.00 94.12 233 PRO A C 1
ATOM 1834 O O . PRO A 1 233 ? 11.478 -13.601 -7.942 1.00 94.12 233 PRO A O 1
ATOM 1837 N N . ILE A 1 234 ? 9.839 -12.928 -9.309 1.00 95.81 234 ILE A N 1
ATOM 1838 C CA . ILE A 1 234 ? 9.892 -11.501 -8.976 1.00 95.81 234 ILE A CA 1
ATOM 1839 C C . ILE A 1 234 ? 8.486 -10.915 -8.871 1.00 95.81 234 ILE A C 1
ATOM 1841 O O . ILE A 1 234 ? 7.569 -11.296 -9.603 1.00 95.81 234 ILE A O 1
ATOM 1845 N N . HIS A 1 235 ? 8.325 -9.940 -7.982 1.00 96.81 235 HIS A N 1
ATOM 1846 C CA . HIS A 1 235 ? 7.123 -9.118 -7.949 1.0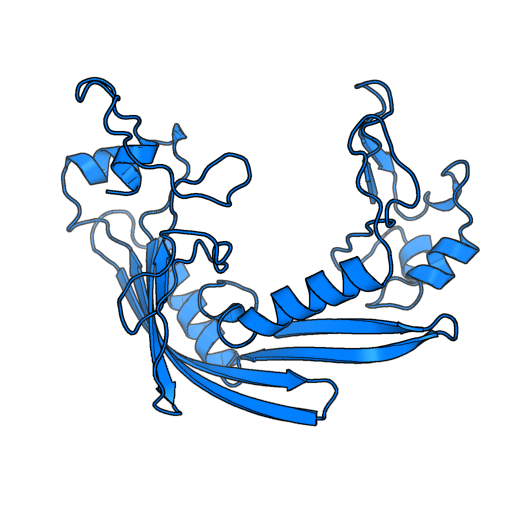0 96.81 235 HIS A CA 1
ATOM 1847 C C . HIS A 1 235 ? 7.190 -8.038 -9.029 1.00 96.81 235 HIS A C 1
ATOM 1849 O O . HIS A 1 235 ? 8.261 -7.482 -9.286 1.00 96.81 235 HIS A O 1
ATOM 1855 N N . VAL A 1 236 ? 6.042 -7.724 -9.628 1.00 96.69 236 VAL A N 1
ATOM 1856 C CA . VAL A 1 236 ? 5.901 -6.722 -10.693 1.00 96.69 236 VAL A CA 1
ATOM 1857 C C . VAL A 1 236 ? 4.879 -5.686 -10.254 1.00 96.69 236 VAL A C 1
ATOM 1859 O O . VAL A 1 236 ? 3.811 -6.033 -9.767 1.00 96.69 236 VAL A O 1
ATOM 1862 N N . ASN A 1 237 ? 5.195 -4.412 -10.431 1.00 97.00 237 ASN A N 1
ATOM 1863 C CA . ASN A 1 237 ? 4.357 -3.282 -10.073 1.00 97.00 237 ASN A CA 1
ATOM 1864 C C . ASN A 1 237 ? 4.149 -2.358 -11.270 1.00 97.00 237 ASN A C 1
ATOM 1866 O O . ASN A 1 237 ? 5.103 -2.028 -11.970 1.00 97.00 237 ASN A O 1
ATOM 1870 N N . GLY A 1 238 ? 2.938 -1.837 -11.420 1.00 95.19 238 GLY A N 1
ATOM 1871 C CA . GLY A 1 238 ? 2.613 -0.846 -12.439 1.00 95.19 238 GLY A CA 1
ATOM 1872 C C . GLY A 1 238 ? 1.398 -0.017 -12.055 1.00 95.19 238 GLY A C 1
ATOM 1873 O O . GLY A 1 238 ? 0.632 -0.384 -11.162 1.00 95.19 238 GLY A O 1
ATOM 1874 N N . PHE A 1 239 ? 1.207 1.110 -12.738 1.00 93.94 239 PHE A N 1
ATOM 1875 C CA . PHE A 1 239 ? -0.017 1.906 -12.635 1.00 93.94 239 PHE A CA 1
ATOM 1876 C C . PHE A 1 239 ? -1.133 1.275 -13.476 1.00 93.94 239 PHE A C 1
ATOM 1878 O O . PHE A 1 239 ? -1.646 1.888 -14.406 1.00 93.94 239 PHE A O 1
ATOM 1885 N N . PHE A 1 240 ? -1.445 0.011 -13.199 1.00 93.69 240 PHE A N 1
ATOM 1886 C CA . PHE A 1 240 ? -2.369 -0.768 -14.012 1.00 93.69 240 PHE A CA 1
ATOM 1887 C C . PHE A 1 240 ? -3.782 -0.189 -13.980 1.00 93.69 240 PHE A C 1
ATOM 1889 O O . PHE A 1 240 ? -4.257 0.278 -12.936 1.00 93.69 240 PHE A O 1
ATOM 1896 N N . ALA A 1 241 ? -4.481 -0.293 -15.105 1.00 92.62 241 ALA A N 1
ATOM 1897 C CA . ALA A 1 241 ? -5.909 -0.056 -15.151 1.00 92.62 241 ALA A CA 1
ATOM 1898 C C . ALA A 1 241 ? -6.657 -1.242 -14.532 1.00 92.62 241 ALA A C 1
ATOM 1900 O O . ALA A 1 241 ? -6.499 -2.392 -14.948 1.00 92.62 241 ALA A O 1
ATOM 1901 N N . LEU A 1 242 ? -7.486 -0.958 -13.530 1.00 91.12 242 LEU A N 1
ATOM 1902 C CA . LEU A 1 242 ? -8.201 -1.974 -12.763 1.00 91.12 242 LEU A CA 1
ATOM 1903 C C . LEU A 1 242 ? -9.721 -1.836 -12.924 1.00 91.12 242 LEU A C 1
ATOM 1905 O O . LEU A 1 242 ? -10.235 -0.792 -13.333 1.00 91.12 242 LEU A O 1
ATOM 1909 N N . SER A 1 243 ? -10.448 -2.892 -12.566 1.00 87.12 243 SER A N 1
ATOM 1910 C CA . SER A 1 243 ? -11.898 -2.876 -12.352 1.00 87.12 243 SER A CA 1
ATOM 1911 C C . SER A 1 243 ? -12.307 -1.844 -11.288 1.00 87.12 243 SER A C 1
ATOM 1913 O O . SER A 1 243 ? -11.476 -1.349 -10.527 1.00 87.12 243 SER A O 1
ATOM 1915 N N . GLN A 1 244 ? -13.603 -1.532 -11.176 1.00 82.94 244 GLN A N 1
ATOM 1916 C CA . GLN A 1 244 ? -14.100 -0.541 -10.204 1.00 82.94 244 GLN A CA 1
ATOM 1917 C C . GLN A 1 244 ? -13.776 -0.900 -8.746 1.00 82.94 244 GLN A C 1
ATOM 1919 O O . GLN A 1 244 ? -13.378 -0.033 -7.973 1.00 82.94 244 GLN A O 1
ATOM 1924 N N . ASN A 1 245 ? -13.869 -2.184 -8.382 1.00 79.62 245 ASN A N 1
ATOM 1925 C CA . ASN A 1 245 ? -13.441 -2.679 -7.068 1.00 79.62 245 ASN A CA 1
ATOM 1926 C C . ASN A 1 245 ? -11.911 -2.791 -6.931 1.00 79.62 245 ASN A C 1
ATOM 1928 O O . ASN A 1 245 ? -11.423 -3.185 -5.883 1.00 79.62 245 ASN A O 1
ATOM 1932 N N . ARG A 1 246 ? -11.153 -2.450 -7.980 1.00 82.94 246 ARG A N 1
ATOM 1933 C CA . ARG A 1 246 ? -9.684 -2.451 -8.046 1.00 82.94 246 ARG A CA 1
ATOM 1934 C C . ARG A 1 246 ? -9.039 -3.799 -7.722 1.00 82.94 246 ARG A C 1
ATOM 1936 O O . ARG A 1 246 ? -7.880 -3.857 -7.326 1.00 82.94 246 ARG A O 1
ATOM 1943 N N . HIS A 1 247 ? -9.786 -4.886 -7.895 1.00 83.44 247 HIS A N 1
ATOM 1944 C CA . HIS A 1 247 ? -9.306 -6.237 -7.618 1.00 83.44 247 HIS A CA 1
ATOM 1945 C C . HIS A 1 247 ? -8.756 -6.931 -8.864 1.00 83.44 247 HIS A C 1
ATOM 1947 O O . HIS A 1 247 ? -7.951 -7.847 -8.723 1.00 83.44 247 HIS A O 1
ATOM 1953 N N . HIS A 1 248 ? -9.177 -6.524 -10.063 1.00 84.69 248 HIS A N 1
ATOM 1954 C CA . HIS A 1 248 ? -8.844 -7.199 -11.316 1.00 84.69 248 HIS A CA 1
ATOM 1955 C C . HIS A 1 248 ? -8.227 -6.224 -12.309 1.00 84.69 248 HIS A C 1
ATOM 1957 O O . HIS A 1 248 ? -8.673 -5.083 -12.410 1.00 84.69 248 HIS A O 1
ATOM 1963 N N . LEU A 1 249 ? -7.216 -6.686 -13.041 1.00 86.69 249 LEU A N 1
ATOM 1964 C CA . LEU A 1 249 ? -6.689 -5.993 -14.213 1.00 86.69 249 LEU A CA 1
ATOM 1965 C C . LEU A 1 249 ? -7.765 -5.961 -15.301 1.00 86.69 249 LEU A C 1
ATOM 1967 O O . LEU A 1 249 ? -8.466 -6.954 -15.507 1.00 86.69 249 LEU A O 1
ATOM 1971 N N . LYS A 1 250 ? -7.901 -4.825 -15.987 1.00 85.81 250 LYS A N 1
ATOM 1972 C CA . LYS A 1 250 ? -8.687 -4.762 -17.221 1.00 85.81 250 LYS A CA 1
ATOM 1973 C C . LYS A 1 250 ? -7.893 -5.452 -18.333 1.00 85.81 250 LYS A C 1
ATOM 1975 O O . LYS A 1 250 ? -6.766 -5.048 -18.600 1.00 85.81 250 LYS A O 1
ATOM 1980 N N . TRP A 1 251 ? -8.485 -6.464 -18.952 1.00 80.19 251 TRP A N 1
ATOM 1981 C CA . TRP A 1 251 ? -7.928 -7.201 -20.086 1.00 80.19 251 TRP A CA 1
ATOM 1982 C C . TRP A 1 251 ? -8.928 -7.191 -21.240 1.00 80.19 251 TRP A C 1
ATOM 1984 O O . TRP A 1 251 ? -10.134 -7.055 -21.005 1.00 80.19 251 TRP A O 1
ATOM 1994 N N . ALA A 1 252 ? -8.435 -7.361 -22.467 1.00 76.12 252 ALA A N 1
ATOM 1995 C CA . ALA A 1 252 ? -9.290 -7.695 -23.596 1.00 76.12 252 ALA A CA 1
ATOM 1996 C C . ALA A 1 252 ? -9.958 -9.052 -23.327 1.00 76.12 252 ALA A C 1
ATOM 1998 O O . ALA A 1 252 ? -9.329 -9.977 -22.811 1.00 76.12 252 ALA A O 1
ATOM 1999 N N . THR A 1 253 ? -11.246 -9.157 -23.634 1.00 69.56 253 THR A N 1
ATOM 2000 C CA . THR A 1 253 ? -11.967 -10.435 -23.633 1.00 69.56 253 THR A CA 1
ATOM 2001 C C . THR A 1 253 ? -12.054 -10.947 -25.064 1.00 69.56 253 THR A C 1
ATOM 2003 O O . THR A 1 253 ? -12.194 -10.129 -25.969 1.00 69.56 253 THR A O 1
ATOM 2006 N N . ASP A 1 254 ? -12.045 -12.267 -25.263 1.00 59.91 254 ASP A N 1
ATOM 2007 C CA . ASP A 1 254 ? -12.066 -12.900 -26.597 1.00 59.91 254 ASP A CA 1
ATOM 2008 C C . ASP A 1 254 ? -13.246 -12.445 -27.488 1.00 59.91 254 ASP A C 1
ATOM 2010 O O . ASP A 1 254 ? -13.145 -12.473 -28.710 1.00 59.91 254 ASP A O 1
ATOM 2014 N N . ASP A 1 255 ? -14.339 -11.961 -26.884 1.00 59.56 255 ASP A N 1
ATOM 2015 C CA . ASP A 1 255 ? -15.535 -11.460 -27.577 1.00 59.56 255 ASP A CA 1
ATOM 2016 C C . ASP A 1 255 ? -15.485 -9.960 -27.948 1.00 59.56 255 ASP A C 1
ATOM 2018 O O . ASP A 1 255 ? -16.453 -9.422 -28.492 1.00 59.56 255 ASP A O 1
ATOM 2022 N N . GLN A 1 256 ? -14.407 -9.237 -27.618 1.00 59.50 256 GLN A N 1
ATOM 2023 C CA . GLN A 1 256 ? -14.275 -7.825 -27.988 1.00 59.50 256 GLN A CA 1
ATOM 2024 C C . GLN A 1 256 ? -13.804 -7.698 -29.433 1.00 59.50 256 GLN A C 1
ATOM 2026 O O . GLN A 1 256 ? -12.705 -8.121 -29.786 1.00 59.50 256 GLN A O 1
ATOM 2031 N N . ASP A 1 257 ? -14.632 -7.059 -30.258 1.00 55.31 257 ASP A N 1
ATOM 2032 C CA . ASP A 1 257 ? -14.262 -6.675 -31.615 1.00 55.31 257 ASP A CA 1
ATOM 2033 C C . ASP A 1 257 ? -12.981 -5.826 -31.550 1.00 55.31 257 ASP A C 1
ATOM 2035 O O . ASP A 1 257 ? -12.960 -4.770 -30.907 1.00 55.31 257 ASP A O 1
ATOM 2039 N N . HIS A 1 258 ? -11.896 -6.292 -32.182 1.00 55.06 258 HIS A N 1
ATOM 2040 C CA . HIS A 1 258 ? -10.555 -5.687 -32.111 1.00 55.06 258 HIS A CA 1
ATOM 2041 C C . HIS A 1 258 ? -10.527 -4.198 -32.519 1.00 55.06 258 HIS A C 1
ATOM 2043 O O . HIS A 1 258 ? -9.530 -3.509 -32.309 1.00 55.06 258 HIS A O 1
ATOM 2049 N N . GLN A 1 259 ? -11.619 -3.688 -33.095 1.00 54.97 259 GLN A N 1
ATOM 2050 C CA . GLN A 1 259 ? -11.815 -2.289 -33.457 1.00 54.97 259 GLN A CA 1
ATOM 2051 C C . GLN A 1 259 ? -12.190 -1.356 -32.287 1.00 54.97 259 GLN A C 1
ATOM 2053 O O . GLN A 1 259 ? -12.078 -0.140 -32.450 1.00 54.97 259 GLN A O 1
ATOM 2058 N N . TYR A 1 260 ? -12.585 -1.875 -31.115 1.00 62.09 260 TYR A N 1
ATOM 2059 C CA . TYR A 1 260 ? -13.055 -1.070 -29.972 1.00 62.09 260 TYR A CA 1
ATOM 2060 C C . TYR A 1 260 ? -12.429 -1.476 -28.628 1.00 62.09 260 TYR A C 1
ATOM 2062 O O . TYR A 1 260 ? -13.117 -1.598 -27.614 1.00 62.09 260 TYR A O 1
ATOM 2070 N N . VAL A 1 261 ? -11.108 -1.654 -28.596 1.00 77.62 261 VAL A N 1
ATOM 2071 C CA . VAL A 1 261 ? -10.371 -1.852 -27.338 1.00 77.62 261 VAL A CA 1
ATOM 2072 C C . VAL A 1 261 ? -10.235 -0.510 -26.610 1.00 77.62 261 VAL A C 1
ATOM 2074 O O . VAL A 1 261 ? -9.810 0.485 -27.201 1.00 77.62 261 VAL A O 1
ATOM 2077 N N . SER A 1 262 ? -10.624 -0.450 -25.333 1.00 87.62 262 SER A N 1
ATOM 2078 C CA . SER A 1 262 ? -10.551 0.797 -24.563 1.00 87.62 262 SER A CA 1
ATOM 2079 C C . SER A 1 262 ? -9.098 1.184 -24.257 1.00 87.62 262 SER A C 1
ATOM 2081 O O . SER A 1 262 ? -8.239 0.317 -24.091 1.00 87.62 262 SER A O 1
ATOM 2083 N N . ASP A 1 263 ? -8.822 2.486 -24.129 1.00 90.62 263 ASP A N 1
ATOM 2084 C CA . ASP A 1 263 ? -7.478 2.992 -23.801 1.00 90.62 263 ASP A CA 1
ATOM 2085 C C . ASP A 1 263 ? -6.927 2.380 -22.494 1.00 90.62 263 ASP A C 1
ATOM 2087 O O . ASP A 1 263 ? -5.718 2.237 -22.337 1.00 90.62 263 ASP A O 1
ATOM 2091 N N . GLU A 1 264 ? -7.793 1.996 -21.548 1.00 90.69 264 GLU A N 1
ATOM 2092 C CA . GLU A 1 264 ? -7.381 1.307 -20.320 1.00 90.69 264 GLU A CA 1
ATOM 2093 C C . GLU A 1 264 ? -6.917 -0.133 -20.531 1.00 90.69 264 GLU A C 1
ATOM 2095 O O . GLU A 1 264 ? -6.085 -0.610 -19.765 1.00 90.69 264 GLU A O 1
ATOM 2100 N N . ILE A 1 265 ? -7.479 -0.835 -21.516 1.00 89.94 265 ILE A N 1
ATOM 2101 C CA . ILE A 1 265 ? -7.031 -2.185 -21.866 1.00 89.94 265 ILE A CA 1
ATOM 2102 C C . ILE A 1 265 ? -5.687 -2.080 -22.588 1.00 89.94 265 ILE A C 1
ATOM 2104 O O . ILE A 1 265 ? -4.732 -2.711 -22.150 1.00 89.94 265 ILE A O 1
ATOM 2108 N N . LEU A 1 266 ? -5.582 -1.187 -23.582 1.00 90.75 266 LEU A N 1
ATOM 2109 C CA . LEU A 1 266 ? -4.327 -0.908 -24.296 1.00 90.75 266 LEU A CA 1
ATOM 2110 C C . LEU A 1 266 ? -3.198 -0.436 -23.367 1.00 90.75 266 LEU A C 1
ATOM 2112 O O . LEU A 1 266 ? -2.028 -0.574 -23.693 1.00 90.75 266 LEU A O 1
ATOM 2116 N N . TRP A 1 267 ? -3.531 0.160 -22.220 1.00 93.19 267 TRP A N 1
ATOM 2117 C CA . TRP A 1 267 ? -2.545 0.562 -21.217 1.00 93.19 267 TRP A CA 1
ATOM 2118 C C . TRP A 1 267 ? -1.896 -0.621 -20.486 1.00 93.19 267 TRP A C 1
ATOM 2120 O O . TRP A 1 267 ? -0.761 -0.507 -20.026 1.00 93.19 267 TRP A O 1
ATOM 2130 N N . ASN A 1 268 ? -2.636 -1.715 -20.302 1.00 91.56 268 ASN A N 1
ATOM 2131 C CA . ASN A 1 268 ? -2.159 -2.892 -19.578 1.00 91.56 268 ASN A CA 1
ATOM 2132 C C . ASN A 1 268 ? -1.402 -3.888 -20.476 1.00 91.56 268 ASN A C 1
ATOM 2134 O O . ASN A 1 268 ? -0.768 -4.790 -19.926 1.00 91.56 268 ASN A O 1
ATOM 2138 N N . GLU A 1 269 ? -1.494 -3.740 -21.802 1.00 85.06 269 GLU A N 1
ATOM 2139 C CA . GLU A 1 269 ? -0.750 -4.514 -22.812 1.00 85.06 269 GLU A CA 1
ATOM 2140 C C . GLU A 1 269 ? 0.720 -4.076 -22.918 1.00 85.06 269 GLU A C 1
ATOM 2142 O O . GLU A 1 269 ? 1.585 -4.980 -23.000 1.00 85.06 269 GLU A O 1
#

Secondary structure (DSSP, 8-state):
-EEE-TTS-TTTSEEE--SGGGGGSTT--HHHHHHHHTTBTTBSHHHHHTT--SS-----PPP-S-BTTBS----HHHHHHHHHHHHHTTTTTTSS-SS--EEEEEEE-TT--EEEEEEEEETTHHHHHHHHHHHHHHHHH--SS--EEEEEEEEEEEEETT--EEEEEEEEEEEE-SSSS-HHHHHHHT-TTT----EEEEEEEEES------BEEESEEPPSSSTTB-SSSSEEEE---B-TTS-SB----TTS-TT---HHHHHH-

InterPro domains:
  IPR052972 Sacsin chaperone regulator [PTHR15600] (34-269)
  IPR058210 Sacsin/Nov domain [PF25794] (3-110)

Foldseek 3Di:
DWDADVVDPPVPRIDDDFLLCPVVDPPDDVVVVCLVCAPPPQNHPVCSNVSHDPDDDDDDDFAPAQDPVGRDGDDPVNVVVVLVQCLVCLQPFQPLALPDFKDFDWDADSVGDIQGAKIKGWPPVVVSNVQSVVQVVCVVVPPADDKDKGWDKTWMWMQGSVRDIDIWIKIKMKIFDHHPDDPLLNVLCPDVVLVFGSIKMKIATDPPDDQAQEFEDQSGTAPPP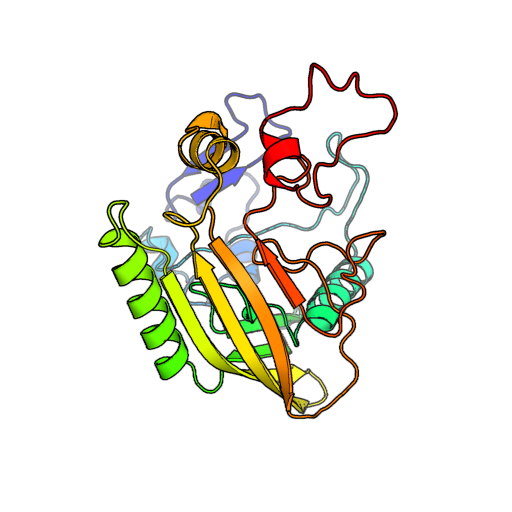PPGGPNDSMYIYGSAQADPVRRGGDEDDPPDDPVDDDSRNVNND

Sequence (269 aa):
MLLIDPQRPAHEVNAKMKIDEIHEIEGMDMSDVLRAIGGKYGFDKPAVEKGYFRGTMFWFPLREKASPISEDFYDVGKVEKLFGSLSSESSSILIFLKSLVRLHLLKMSLSGNEEHVLRVQIQNEKEIQTQRQSFFSCLKSASSKQDVSCVFTMTIKEETASVTLKLSKWLVVNYYIVHSATNDFKRLIQCPKLGLSPCVGVAAKIEPLSAVEGHIFCFLPLPKEGTKLTGLPIHVNGFFALSQNRHHLKWATDDQDHQYVSDEILWNE

Radius of gyration: 22.34 Å; chains: 1; bounding box: 50×42×63 Å